Protein AF-A0A7Y6XPJ6-F1 (afdb_monomer_lite)

Foldseek 3Di:
DQQVLLVVLLVQCPVPDPDDDPVVSVVLSVVLSLQVVLLLVLQWDFPFQQALQTWIGRHPDTDDDDDSSSVLSSLVSLLVLLPPPCNLVPGDPRPDPVSVVSSVVSNVSSVSNNVNVVVLVPDDPVVNVVLVCVVVVLVQCLDPVNLVVCCVVPNPDLVSSLVVLVVNLVCLVPPPSNCSHQPCVSVVSNVSSVVVNVVSVVVVVVVVVVVVVVVVVCVLCQALACVGDNVVVLLVLCVVPPQDDDPCNLLLNLQSNCVRVVDDQCCPVVVVVVQVVCCVPPVVDDRRDDRDGCVVNDDPVSVVSSVVSCVVVPHD

Structure (mmCIF, N/CA/C/O backbone):
data_AF-A0A7Y6XPJ6-F1
#
_entry.id   AF-A0A7Y6XPJ6-F1
#
loop_
_atom_site.group_PDB
_atom_site.id
_atom_site.type_symbol
_atom_site.label_atom_id
_atom_site.label_alt_id
_atom_site.label_comp_id
_atom_site.label_asym_id
_atom_site.label_entity_id
_atom_site.label_seq_id
_atom_site.pdbx_PDB_ins_code
_atom_site.Cartn_x
_atom_site.Cartn_y
_atom_site.Cartn_z
_atom_site.occupancy
_atom_site.B_iso_or_equiv
_atom_site.auth_seq_id
_atom_site.auth_comp_id
_atom_site.auth_asym_id
_atom_site.auth_atom_id
_atom_site.pdbx_PDB_model_num
ATOM 1 N N . MET A 1 1 ? -29.639 4.842 30.546 1.00 74.62 1 MET A N 1
ATOM 2 C CA . MET A 1 1 ? -28.869 3.577 30.417 1.00 74.62 1 MET A CA 1
ATOM 3 C C . MET A 1 1 ? -27.630 3.746 29.545 1.00 74.62 1 MET A C 1
ATOM 5 O O . MET A 1 1 ? -26.545 3.440 30.022 1.00 74.62 1 MET A O 1
ATOM 9 N N . LYS A 1 2 ? -27.777 4.264 28.318 1.00 81.00 2 LYS A N 1
ATOM 10 C CA . LYS A 1 2 ? -26.666 4.597 27.413 1.00 81.00 2 LYS A CA 1
ATOM 11 C C . LYS A 1 2 ? -25.570 5.436 28.084 1.00 81.00 2 LYS A C 1
ATOM 13 O O . LYS A 1 2 ? -24.417 5.023 28.087 1.00 81.00 2 LYS A O 1
ATOM 18 N N . ASP A 1 3 ? -25.941 6.537 28.737 1.00 86.06 3 ASP A N 1
ATOM 19 C CA . ASP A 1 3 ? -24.964 7.441 29.364 1.00 86.06 3 ASP A CA 1
ATOM 20 C C . ASP A 1 3 ? -24.139 6.768 30.468 1.00 86.06 3 ASP A C 1
ATOM 22 O O . ASP A 1 3 ? -22.931 6.950 30.523 1.00 86.06 3 ASP A O 1
ATOM 26 N N . PHE A 1 4 ? -24.757 5.900 31.275 1.00 89.25 4 PHE A N 1
ATOM 27 C CA . PHE A 1 4 ? -24.056 5.157 32.325 1.00 89.25 4 PHE A CA 1
ATOM 28 C C . PHE A 1 4 ? -22.942 4.259 31.766 1.00 89.25 4 PHE A C 1
ATOM 30 O O . PHE A 1 4 ? -21.843 4.218 32.311 1.00 89.25 4 PHE A O 1
ATOM 37 N N . LEU A 1 5 ? -23.217 3.535 30.678 1.00 89.19 5 LEU A N 1
ATOM 38 C CA . LEU A 1 5 ? -22.229 2.657 30.051 1.00 89.19 5 LEU A CA 1
ATOM 39 C C . LEU A 1 5 ? -21.123 3.461 29.354 1.00 89.19 5 LEU A C 1
ATOM 41 O O . LEU A 1 5 ? -19.950 3.105 29.452 1.00 89.19 5 LEU A O 1
ATOM 45 N N . VAL A 1 6 ? -21.482 4.575 28.713 1.00 92.62 6 VAL A N 1
ATOM 46 C CA . VAL A 1 6 ? -20.515 5.514 28.129 1.00 92.62 6 VAL A CA 1
ATOM 47 C C . VAL A 1 6 ? -19.590 6.088 29.206 1.00 92.62 6 VAL A C 1
ATOM 49 O O . VAL A 1 6 ? -18.376 6.127 29.012 1.00 92.62 6 VAL A O 1
ATOM 52 N N . ASP A 1 7 ? -20.124 6.474 30.364 1.00 92.56 7 ASP A N 1
ATOM 53 C CA . ASP A 1 7 ? -19.312 6.985 31.468 1.00 92.56 7 ASP A CA 1
ATOM 54 C C . ASP A 1 7 ? -18.390 5.888 32.043 1.00 92.56 7 ASP A C 1
ATOM 56 O O . ASP A 1 7 ? -17.218 6.154 32.304 1.00 92.56 7 ASP A O 1
ATOM 60 N N . GLN A 1 8 ? -18.848 4.631 32.148 1.00 92.44 8 GLN A N 1
ATOM 61 C CA . GLN A 1 8 ? -17.981 3.500 32.526 1.00 92.44 8 GLN A CA 1
ATOM 62 C C . GLN A 1 8 ? -16.830 3.272 31.536 1.00 92.44 8 GLN A C 1
ATOM 64 O O . GLN A 1 8 ? -15.700 3.008 31.955 1.00 92.44 8 GLN A O 1
ATOM 69 N N . PHE A 1 9 ? -17.105 3.378 30.235 1.00 93.81 9 PHE A N 1
ATOM 70 C CA . PHE A 1 9 ? -16.092 3.304 29.183 1.00 93.81 9 PHE A CA 1
ATOM 71 C C . PHE A 1 9 ? -15.027 4.401 29.351 1.00 93.81 9 PHE A C 1
ATOM 73 O O . PHE A 1 9 ? -13.830 4.102 29.353 1.00 93.81 9 PHE A O 1
ATOM 80 N N . LEU A 1 10 ? -15.446 5.650 29.577 1.00 93.56 10 LEU A N 1
ATOM 81 C CA . LEU A 1 10 ? -14.525 6.772 29.783 1.00 93.56 10 LEU A CA 1
ATOM 82 C C . LEU A 1 10 ? -13.678 6.602 31.044 1.00 93.56 10 LEU A C 1
ATOM 84 O O . LEU A 1 10 ? -12.470 6.825 31.006 1.00 93.56 10 LEU A O 1
ATOM 88 N N . GLU A 1 11 ? -14.282 6.181 32.155 1.00 91.75 11 GLU A N 1
ATOM 89 C CA . GLU A 1 11 ? -13.554 5.938 33.404 1.00 91.75 11 GLU A CA 1
ATOM 90 C C . GLU A 1 11 ? -12.516 4.822 33.262 1.00 91.75 11 GLU A C 1
ATOM 92 O O . GLU A 1 11 ? -11.431 4.897 33.843 1.00 91.75 11 GLU A O 1
ATOM 97 N N . LYS A 1 12 ? -12.808 3.795 32.458 1.00 91.19 12 LYS A N 1
ATOM 98 C CA . LYS A 1 12 ? -11.853 2.721 32.179 1.00 91.19 12 LYS A CA 1
ATOM 99 C C . LYS A 1 12 ? -10.643 3.222 31.391 1.00 91.19 12 LYS A C 1
ATOM 101 O O . LYS A 1 12 ? -9.519 2.876 31.748 1.00 91.19 12 LYS A O 1
ATOM 106 N N . ILE A 1 13 ? -10.869 4.052 30.373 1.00 90.81 13 ILE A N 1
ATOM 107 C CA . ILE A 1 13 ? -9.805 4.674 29.571 1.00 90.81 13 ILE A CA 1
ATOM 108 C C . ILE A 1 13 ? -8.943 5.602 30.433 1.00 90.81 13 ILE A C 1
ATOM 110 O O . ILE A 1 13 ? -7.732 5.404 30.499 1.00 90.81 13 ILE A O 1
ATOM 114 N N . LYS A 1 14 ? -9.560 6.512 31.198 1.00 89.44 14 LYS A N 1
ATOM 115 C CA . LYS A 1 14 ? -8.846 7.439 32.098 1.00 89.44 14 LYS A CA 1
ATOM 116 C C . LYS A 1 14 ? -7.934 6.738 33.105 1.00 89.44 14 LYS A C 1
ATOM 118 O O . LYS A 1 14 ? -6.899 7.277 33.475 1.00 89.44 14 LYS A O 1
ATOM 123 N N . LYS A 1 15 ? -8.334 5.563 33.602 1.00 87.69 15 LYS A N 1
ATOM 124 C CA . LYS A 1 15 ? -7.528 4.792 34.562 1.00 87.69 15 LYS A CA 1
ATOM 125 C C . LYS A 1 15 ? -6.306 4.135 33.928 1.00 87.69 15 LYS A C 1
ATOM 127 O O . LYS A 1 15 ? -5.359 3.834 34.650 1.00 87.69 15 LYS A O 1
ATOM 132 N N . ASN A 1 16 ? -6.349 3.851 32.628 1.00 83.62 16 ASN A N 1
ATOM 133 C CA . ASN A 1 16 ? -5.301 3.108 31.936 1.00 83.62 16 ASN A CA 1
ATOM 134 C C . ASN A 1 16 ? -4.309 4.035 31.219 1.00 83.62 16 ASN A C 1
ATOM 136 O O . ASN A 1 16 ? -3.104 3.801 31.256 1.00 83.62 16 ASN A O 1
ATOM 140 N N . GLU A 1 17 ? -4.799 5.122 30.631 1.00 80.31 17 GLU A N 1
ATOM 141 C CA . GLU A 1 17 ? -4.000 6.054 29.839 1.00 80.31 17 GLU A CA 1
ATOM 142 C C . GLU A 1 17 ? -3.662 7.304 30.675 1.00 80.31 17 GLU A C 1
ATOM 144 O O . GLU A 1 17 ? -4.534 7.977 31.223 1.00 80.31 17 GLU A O 1
ATOM 149 N N . LYS A 1 18 ? -2.362 7.599 30.837 1.00 63.88 18 LYS A N 1
ATOM 150 C CA . LYS A 1 18 ? -1.870 8.527 31.877 1.00 63.88 18 LYS A CA 1
ATOM 151 C C . LYS A 1 18 ? -2.147 10.014 31.624 1.00 63.88 18 LYS A C 1
ATOM 153 O O . LYS A 1 18 ? -1.950 10.794 32.550 1.00 63.88 18 LYS A O 1
ATOM 158 N N . GLN A 1 19 ? -2.621 10.421 30.445 1.00 70.94 19 GLN A N 1
ATOM 159 C CA . GLN A 1 19 ? -2.989 11.808 30.129 1.00 70.94 19 GLN A CA 1
ATOM 160 C C . GLN A 1 19 ? -4.018 11.851 28.992 1.00 70.94 19 GLN A C 1
ATOM 162 O O . GLN A 1 19 ? -3.791 11.275 27.933 1.00 70.94 19 GLN A O 1
ATOM 167 N N . HIS A 1 20 ? -5.102 12.603 29.184 1.00 75.06 20 HIS A N 1
ATOM 168 C CA . HIS A 1 20 ? -6.042 12.958 28.122 1.00 75.06 20 HIS A CA 1
ATOM 169 C C . HIS A 1 20 ? -6.335 14.446 28.158 1.00 75.06 20 HIS A C 1
ATOM 171 O O . HIS A 1 20 ? -6.543 15.009 29.236 1.00 75.06 20 HIS A O 1
ATOM 177 N N . SER A 1 21 ? -6.423 15.073 26.986 1.00 82.88 21 SER A N 1
ATOM 178 C CA . SER A 1 21 ? -7.046 16.387 26.912 1.00 82.88 21 SER A CA 1
ATOM 179 C C . SER A 1 21 ? -8.560 16.255 27.104 1.00 82.88 21 SER A C 1
ATOM 181 O O . SER A 1 21 ? -9.170 15.234 26.774 1.00 82.88 21 SER A O 1
ATOM 183 N N . GLU A 1 22 ? -9.198 17.307 27.611 1.00 84.56 22 GLU A N 1
ATOM 184 C CA . GLU A 1 22 ? -10.659 17.356 27.742 1.00 84.56 22 GLU A CA 1
ATOM 185 C C . GLU A 1 22 ? -11.357 17.162 26.384 1.00 84.56 22 GLU A C 1
ATOM 187 O O . GLU A 1 22 ? -12.381 16.485 26.284 1.00 84.56 22 GLU A O 1
ATOM 192 N N . LYS A 1 23 ? -10.737 17.667 25.310 1.00 88.12 23 LYS A N 1
ATOM 193 C CA . LYS A 1 23 ? -11.190 17.488 23.928 1.00 88.12 23 LYS A CA 1
ATOM 194 C C . LYS A 1 23 ? -11.170 16.018 23.494 1.00 88.12 23 LYS A C 1
ATOM 196 O O . LYS A 1 23 ? -12.111 15.573 22.837 1.00 88.12 23 LYS A O 1
ATOM 201 N N . ASP A 1 24 ? -10.140 15.262 23.871 1.00 88.12 24 ASP A N 1
ATOM 202 C CA . ASP A 1 24 ? -10.041 13.836 23.530 1.00 88.12 24 ASP A CA 1
ATOM 203 C C . ASP A 1 24 ? -11.102 13.019 24.265 1.00 88.12 24 ASP A C 1
ATOM 205 O O . ASP A 1 24 ? -11.744 12.157 23.667 1.00 88.12 24 ASP A O 1
ATOM 209 N N . LEU A 1 25 ? -11.345 13.327 25.541 1.00 89.56 25 LEU A N 1
ATOM 210 C CA . LEU A 1 25 ? -12.393 12.671 26.325 1.00 89.56 25 LEU A CA 1
ATOM 211 C C . LEU A 1 25 ? -13.790 12.957 25.767 1.00 89.56 25 LEU A C 1
ATOM 213 O O . LEU A 1 25 ? -14.609 12.042 25.688 1.00 89.56 25 LEU A O 1
ATOM 217 N N . LEU A 1 26 ? -14.057 14.195 25.343 1.00 91.50 26 LEU A N 1
ATOM 218 C CA . LEU A 1 26 ? -15.305 14.554 24.664 1.00 91.50 26 LEU A CA 1
ATOM 219 C C . LEU A 1 26 ? -15.460 13.794 23.340 1.00 91.50 26 LEU A C 1
ATOM 221 O O . LEU A 1 26 ? -16.517 13.225 23.083 1.00 91.50 26 LEU A O 1
ATOM 225 N N . SER A 1 27 ? -14.397 13.710 22.538 1.00 93.31 27 SER A N 1
ATOM 226 C CA . SER A 1 27 ? -14.385 12.935 21.290 1.00 93.31 27 SER A CA 1
ATOM 227 C C . SER A 1 27 ? -14.672 11.448 21.531 1.00 93.31 27 SER A C 1
ATOM 229 O O . SER A 1 27 ? -15.529 10.860 20.872 1.00 93.31 27 SER A O 1
ATOM 231 N N . LEU A 1 28 ? -14.018 10.837 22.524 1.00 93.50 28 LEU A N 1
ATOM 232 C CA . LEU A 1 28 ? -14.256 9.444 22.915 1.00 93.50 28 LEU A CA 1
ATOM 233 C C . LEU A 1 28 ? -15.687 9.223 23.421 1.00 93.50 28 LEU A C 1
ATOM 235 O O . LEU A 1 28 ? -16.291 8.196 23.109 1.00 93.50 28 LEU A O 1
ATOM 239 N N . LYS A 1 29 ? -16.245 10.187 24.164 1.00 94.44 29 LYS A N 1
ATOM 240 C CA . LYS A 1 29 ? -17.630 10.143 24.648 1.00 94.44 29 LYS A CA 1
ATOM 241 C C . LYS A 1 29 ? -18.622 10.095 23.490 1.00 94.44 29 LYS A C 1
ATOM 243 O O . LYS A 1 29 ? -19.539 9.275 23.509 1.00 94.44 29 LYS A O 1
ATOM 248 N N . GLU A 1 30 ? -18.434 10.953 22.492 1.00 93.44 30 GLU A N 1
ATOM 249 C CA . GLU A 1 30 ? -19.309 11.007 21.320 1.00 93.44 30 GLU A CA 1
ATOM 250 C C . GLU A 1 30 ? -19.179 9.744 20.460 1.00 93.44 30 GLU A C 1
ATOM 252 O O . GLU A 1 30 ? -20.201 9.142 20.135 1.00 93.44 30 GLU A O 1
ATOM 257 N N . LYS A 1 31 ? -17.958 9.237 20.228 1.00 94.75 31 LYS A N 1
ATOM 258 C CA . LYS A 1 31 ? -17.748 7.942 19.549 1.00 94.75 31 LYS A CA 1
ATOM 259 C C . LYS A 1 31 ? -18.476 6.795 20.257 1.00 94.75 31 LYS A C 1
ATOM 261 O O . LYS A 1 31 ? -19.137 5.987 19.615 1.00 94.75 31 LYS A O 1
ATOM 266 N N . ALA A 1 32 ? -18.391 6.719 21.585 1.00 93.88 32 ALA A N 1
ATOM 267 C CA . ALA A 1 32 ? -19.060 5.672 22.358 1.00 93.88 32 ALA A CA 1
ATOM 268 C C . ALA A 1 32 ? -20.594 5.738 22.239 1.00 93.88 32 ALA A C 1
ATOM 270 O O . ALA A 1 32 ? -21.255 4.705 22.112 1.00 93.88 32 ALA A O 1
ATOM 271 N N . LYS A 1 33 ? -21.168 6.948 22.251 1.00 92.62 33 LYS A N 1
ATOM 272 C CA . LYS A 1 33 ? -22.605 7.148 22.022 1.00 92.62 33 LYS A CA 1
ATOM 273 C C . LYS A 1 33 ? -23.015 6.747 20.606 1.00 92.62 33 LYS A C 1
ATOM 275 O O . LYS A 1 33 ? -24.039 6.084 20.455 1.00 92.62 33 LYS A O 1
ATOM 280 N N . GLU A 1 34 ? -22.225 7.140 19.612 1.00 92.88 34 GLU A N 1
ATOM 281 C CA . GLU A 1 34 ? -22.459 6.853 18.198 1.00 92.88 34 GLU A CA 1
ATOM 282 C C . GLU A 1 34 ? -22.450 5.345 17.921 1.00 92.88 34 GLU A C 1
ATOM 284 O O . GLU A 1 34 ? -23.363 4.843 17.270 1.00 92.88 34 GLU A O 1
ATOM 289 N N . LEU A 1 35 ? -21.495 4.600 18.489 1.00 93.25 35 LEU A N 1
ATOM 290 C CA . LEU A 1 35 ? -21.444 3.137 18.377 1.00 93.25 35 LEU A CA 1
ATOM 291 C C . LEU A 1 35 ? -22.709 2.464 18.923 1.00 93.25 35 LEU A C 1
ATOM 293 O O . LEU A 1 35 ? -23.250 1.552 18.297 1.00 93.25 35 LEU A O 1
ATOM 297 N N . ILE A 1 36 ? -23.191 2.921 20.081 1.00 90.88 36 ILE A N 1
ATOM 298 C CA . ILE A 1 36 ? -24.427 2.409 20.676 1.00 90.88 36 ILE A CA 1
ATOM 299 C C . ILE A 1 36 ? -25.625 2.703 19.763 1.00 90.88 36 ILE A C 1
ATOM 301 O O . ILE A 1 36 ? -26.398 1.794 19.468 1.00 90.88 36 ILE A O 1
ATOM 305 N N . ASP A 1 37 ? -25.767 3.934 19.269 1.00 89.12 37 ASP A N 1
ATOM 306 C CA . ASP A 1 37 ? -26.881 4.300 18.380 1.00 89.12 37 ASP A CA 1
ATOM 307 C C . ASP A 1 37 ? -26.842 3.544 17.048 1.00 89.12 37 ASP A C 1
ATOM 309 O O . ASP A 1 37 ? -27.884 3.171 16.499 1.00 89.12 37 ASP A O 1
ATOM 313 N N . ALA A 1 38 ? -25.641 3.304 16.526 1.00 89.88 38 ALA A N 1
ATOM 314 C CA . ALA A 1 38 ? -25.415 2.528 15.318 1.00 89.88 38 ALA A CA 1
ATOM 315 C C . ALA A 1 38 ? -25.890 1.087 15.483 1.00 89.88 38 ALA A C 1
ATOM 317 O O . ALA A 1 38 ? -26.605 0.583 14.616 1.00 89.88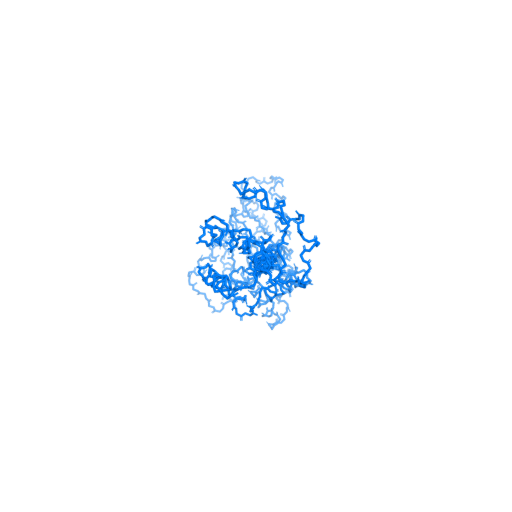 38 ALA A O 1
ATOM 318 N N . LEU A 1 39 ? -25.547 0.460 16.612 1.00 89.06 39 LEU A N 1
ATOM 319 C CA . LEU A 1 39 ? -26.018 -0.876 16.961 1.00 89.06 39 LEU A CA 1
ATOM 320 C C . LEU A 1 39 ? -27.549 -0.903 17.045 1.00 89.06 39 LEU A C 1
ATOM 322 O O . LEU A 1 39 ? -28.181 -1.758 16.430 1.00 89.06 39 LEU A O 1
ATOM 326 N N . CYS A 1 40 ? -28.155 0.067 17.739 1.00 85.62 40 CYS A N 1
ATOM 327 C CA . CYS A 1 40 ? -29.613 0.194 17.828 1.00 85.62 40 CYS A CA 1
ATOM 328 C C . CYS A 1 40 ? -30.284 0.300 16.450 1.00 85.62 40 CYS A C 1
ATOM 330 O O . CYS A 1 40 ? -31.403 -0.166 16.263 1.00 85.62 40 CYS A O 1
ATOM 332 N N . SER A 1 41 ? -29.601 0.920 15.487 1.00 86.19 41 SER A N 1
ATOM 333 C CA . SER A 1 41 ? -30.132 1.200 14.151 1.00 86.19 41 SER A CA 1
ATOM 334 C C . SER A 1 41 ? -29.774 0.141 13.099 1.00 86.19 41 SER A C 1
ATOM 336 O O . SER A 1 41 ? -29.995 0.402 11.919 1.00 86.19 41 SER A O 1
ATOM 338 N N . LYS A 1 42 ? -29.161 -0.997 13.468 1.00 85.81 42 LYS A N 1
ATOM 339 C CA . LYS A 1 42 ? -28.594 -1.990 12.523 1.00 85.81 42 LYS A CA 1
ATOM 340 C C . LYS A 1 42 ? -27.556 -1.405 11.545 1.00 85.81 42 LYS A C 1
ATOM 342 O O . LYS A 1 42 ? -27.402 -1.881 10.425 1.00 85.81 42 LYS A O 1
ATOM 347 N N . ARG A 1 43 ? -26.860 -0.333 11.939 1.00 88.69 43 ARG A N 1
ATOM 348 C CA . ARG A 1 43 ? -25.873 0.381 11.104 1.00 88.69 43 ARG A CA 1
ATOM 349 C C . ARG A 1 43 ? -24.428 0.144 11.524 1.00 88.69 43 ARG A C 1
ATOM 351 O O . ARG A 1 43 ? -23.542 0.684 10.870 1.00 88.69 43 ARG A O 1
ATOM 358 N N . LEU A 1 44 ? -24.202 -0.598 12.610 1.00 91.69 44 LEU A N 1
ATOM 359 C CA . LEU A 1 44 ? -22.865 -0.943 13.081 1.00 91.69 44 LEU A CA 1
ATOM 360 C C . LEU A 1 44 ? -22.371 -2.219 12.393 1.00 91.69 44 LEU A C 1
ATOM 362 O O . LEU A 1 44 ? -23.066 -3.232 12.431 1.00 91.69 44 LEU A O 1
ATOM 366 N N . ILE A 1 45 ? -21.167 -2.177 11.827 1.00 90.50 45 ILE A N 1
ATOM 367 C CA . ILE A 1 45 ? -20.465 -3.344 11.270 1.00 90.50 45 ILE A CA 1
ATOM 368 C C . ILE A 1 45 ? -19.043 -3.367 11.839 1.00 90.50 45 ILE A C 1
ATOM 370 O O . ILE A 1 45 ? -18.401 -2.315 11.922 1.00 90.50 45 ILE A O 1
ATOM 374 N N . LEU A 1 46 ? -18.544 -4.544 12.231 1.00 89.81 46 LEU A N 1
ATOM 375 C CA . LEU A 1 46 ? -17.143 -4.738 12.606 1.00 89.81 46 LEU A CA 1
ATOM 376 C C . LEU A 1 46 ? -16.395 -5.292 11.391 1.00 89.81 46 LEU A C 1
ATOM 378 O O . LEU A 1 46 ? -16.460 -6.480 11.101 1.00 89.81 46 LEU A O 1
ATOM 382 N N . HIS A 1 47 ? -15.680 -4.425 10.680 1.00 83.25 47 HIS A N 1
ATOM 383 C CA . HIS A 1 47 ? -15.072 -4.778 9.393 1.00 83.25 47 HIS A CA 1
ATOM 384 C C . HIS A 1 47 ? -14.018 -5.899 9.494 1.00 83.25 47 HIS A C 1
ATOM 386 O O . HIS A 1 47 ? -13.971 -6.782 8.648 1.00 83.25 47 HIS A O 1
ATOM 392 N N . ASP A 1 48 ? -13.212 -5.902 10.561 1.00 83.00 48 ASP A N 1
ATOM 393 C CA . ASP A 1 48 ? -12.094 -6.841 10.747 1.00 83.00 48 ASP A CA 1
ATOM 394 C C . ASP A 1 48 ? -12.206 -7.601 12.072 1.00 83.00 48 ASP A C 1
ATOM 396 O O . ASP A 1 48 ? -11.295 -7.574 12.910 1.00 83.00 48 ASP A O 1
ATOM 400 N N . SER A 1 49 ? -13.359 -8.240 12.293 1.00 81.12 49 SER A N 1
ATOM 401 C CA . SER A 1 49 ? -13.604 -9.007 13.517 1.00 81.12 49 SER A CA 1
ATOM 402 C C . SER A 1 49 ? -12.521 -10.076 13.740 1.00 81.12 49 SER A C 1
ATOM 404 O O . SER A 1 49 ? -12.071 -10.747 12.813 1.00 81.12 49 SER A O 1
ATOM 406 N N . GLY A 1 50 ? -12.053 -10.213 14.984 1.00 80.81 50 GLY A N 1
ATOM 407 C CA . GLY A 1 50 ? -10.991 -11.172 15.310 1.00 80.81 50 GLY A CA 1
ATOM 408 C C . GLY A 1 50 ? -9.575 -10.730 14.927 1.00 80.81 50 GLY A C 1
ATOM 409 O O . GLY A 1 50 ? -8.686 -11.576 14.880 1.00 80.81 50 GLY A O 1
ATOM 410 N N . THR A 1 51 ? -9.351 -9.429 14.706 1.00 83.12 51 THR A N 1
ATOM 411 C CA . THR A 1 51 ? -8.014 -8.831 14.511 1.00 83.12 51 THR A CA 1
ATOM 412 C C . THR A 1 51 ? -7.771 -7.670 15.485 1.00 83.12 51 THR A C 1
ATOM 414 O O . THR A 1 51 ? -8.648 -7.309 16.269 1.00 83.12 51 THR A O 1
ATOM 417 N N . TYR A 1 52 ? -6.586 -7.054 15.456 1.00 78.69 52 TYR A N 1
ATOM 418 C CA . TYR A 1 52 ? -6.319 -5.811 16.200 1.00 78.69 52 TYR A CA 1
ATOM 419 C C . TYR A 1 52 ? -6.652 -4.560 15.378 1.00 78.69 52 TYR A C 1
ATOM 421 O O . TYR A 1 52 ? -6.715 -3.458 15.920 1.00 78.69 52 TYR A O 1
ATOM 429 N N . ALA A 1 53 ? -6.912 -4.731 14.080 1.00 75.88 53 ALA A N 1
ATOM 430 C CA . ALA A 1 53 ? -7.246 -3.682 13.125 1.00 75.88 53 ALA A CA 1
ATOM 431 C C . ALA A 1 53 ? -8.739 -3.309 13.101 1.00 75.88 53 ALA A C 1
ATOM 433 O O . ALA A 1 53 ? -9.168 -2.589 12.202 1.00 75.88 53 ALA A O 1
ATOM 434 N N . ILE A 1 54 ? -9.526 -3.764 14.082 1.00 83.75 54 ILE A N 1
ATOM 435 C CA . ILE A 1 54 ? -10.986 -3.613 14.094 1.00 83.75 54 ILE A CA 1
ATOM 436 C C . ILE A 1 54 ? -11.402 -2.173 13.830 1.00 83.75 54 ILE A C 1
ATOM 438 O O . ILE A 1 54 ? -11.138 -1.260 14.616 1.00 83.75 54 ILE A O 1
ATOM 442 N N . THR A 1 55 ? -12.127 -2.022 12.729 1.00 85.19 55 THR A N 1
ATOM 443 C CA . THR A 1 55 ? -12.761 -0.777 12.325 1.00 85.19 55 THR A CA 1
ATOM 444 C C . THR A 1 55 ? -14.266 -0.911 12.505 1.00 85.19 55 THR A C 1
ATOM 446 O O . THR A 1 55 ? -14.881 -1.858 12.011 1.00 85.19 55 THR A O 1
ATOM 449 N N . PHE A 1 56 ? -14.861 0.041 13.223 1.00 88.88 56 PHE A N 1
ATOM 450 C CA . PHE A 1 56 ? -16.309 0.125 13.383 1.00 88.88 56 PHE A CA 1
ATOM 451 C C . PHE A 1 56 ? -16.879 0.982 12.262 1.00 88.88 56 PHE A C 1
ATOM 453 O O . PHE A 1 56 ? -16.469 2.127 12.115 1.00 88.88 56 PHE A O 1
ATOM 460 N N . ILE A 1 57 ? -17.828 0.472 11.492 1.00 87.75 57 ILE A N 1
ATOM 461 C CA . ILE A 1 57 ? -18.499 1.242 10.441 1.00 87.75 57 ILE A CA 1
ATOM 462 C C . ILE A 1 57 ? -19.884 1.621 10.955 1.00 87.75 57 ILE A C 1
ATOM 464 O O . ILE A 1 57 ? -20.660 0.735 11.303 1.00 87.75 57 ILE A O 1
ATOM 468 N N . VAL A 1 58 ? -20.174 2.923 11.029 1.00 83.12 58 VAL A N 1
ATOM 469 C CA . VAL A 1 58 ? -21.458 3.487 11.478 1.00 83.12 58 VAL A CA 1
ATOM 470 C C . VAL A 1 58 ? -22.085 4.226 10.291 1.00 83.12 58 VAL A C 1
ATOM 472 O O . VAL A 1 58 ? -21.966 5.438 10.139 1.00 83.12 58 VAL A O 1
ATOM 475 N N . GLY A 1 59 ? -22.709 3.493 9.366 1.00 79.81 59 GLY A N 1
ATOM 476 C CA . GLY A 1 59 ? -23.187 4.057 8.091 1.00 79.81 59 GLY A CA 1
ATOM 477 C C . GLY A 1 59 ? -22.122 4.028 6.979 1.00 79.81 59 GLY A C 1
ATOM 478 O O . GLY A 1 59 ? -21.525 2.977 6.782 1.00 79.81 59 GLY A O 1
ATOM 479 N N . PRO A 1 60 ? -21.881 5.111 6.205 1.00 72.56 60 PRO A N 1
ATOM 480 C CA . PRO A 1 60 ? -20.896 5.083 5.115 1.00 72.56 60 PRO A CA 1
ATOM 481 C C . PRO A 1 60 ? -19.445 5.236 5.600 1.00 72.56 60 PRO A C 1
ATOM 483 O O . PRO A 1 60 ? -18.522 5.117 4.798 1.00 72.56 60 PRO A O 1
ATOM 486 N N . GLY A 1 61 ? -19.243 5.574 6.878 1.00 80.94 61 GLY A N 1
ATOM 487 C CA . GLY A 1 61 ? -17.957 5.999 7.418 1.00 80.94 61 GLY A CA 1
ATOM 488 C C . GLY A 1 61 ? -17.439 5.103 8.549 1.00 80.94 61 GLY A C 1
ATOM 489 O O . GLY A 1 61 ? -18.231 4.633 9.372 1.00 80.94 61 GLY A O 1
ATOM 490 N N . PRO A 1 62 ? -16.115 4.891 8.624 1.00 86.94 62 PRO A N 1
ATOM 491 C CA . PRO A 1 62 ? -15.465 4.216 9.739 1.00 86.94 62 PRO A CA 1
ATOM 492 C C . PRO A 1 62 ? -15.221 5.141 10.945 1.00 86.94 62 PRO A C 1
ATOM 494 O O . PRO A 1 62 ? -14.939 6.331 10.803 1.00 86.94 62 PRO A O 1
ATOM 497 N N . VAL A 1 63 ? -15.241 4.559 12.143 1.00 87.88 63 VAL A N 1
ATOM 498 C CA . VAL A 1 63 ? -14.851 5.165 13.419 1.00 87.88 63 VAL A CA 1
ATOM 499 C C . VAL A 1 63 ? -13.521 4.561 13.862 1.00 87.88 63 VAL A C 1
ATOM 501 O O . VAL A 1 63 ? -13.412 3.356 14.096 1.00 87.88 63 VAL A O 1
ATOM 504 N N . TYR A 1 64 ? -12.513 5.421 14.024 1.00 84.25 64 TYR A N 1
ATOM 505 C CA . TYR A 1 64 ? -11.163 5.028 14.430 1.00 84.25 64 TYR A CA 1
ATOM 506 C C . TYR A 1 64 ? -10.873 5.375 15.892 1.00 84.25 64 TYR A C 1
ATOM 508 O O . TYR A 1 64 ? -11.156 6.488 16.350 1.00 84.25 64 TYR A O 1
ATOM 516 N N . PHE A 1 65 ? -10.240 4.447 16.605 1.00 87.38 65 PHE A N 1
ATOM 517 C CA . PHE A 1 65 ? -9.663 4.666 17.933 1.00 87.38 65 PHE A CA 1
ATOM 518 C C . PHE A 1 65 ? -8.142 4.791 17.853 1.00 87.38 65 PHE A C 1
ATOM 520 O O . PHE A 1 65 ? -7.524 4.355 16.882 1.00 87.38 65 PHE A O 1
ATOM 527 N N . HIS A 1 66 ? -7.540 5.413 18.866 1.00 82.56 66 HIS A N 1
ATOM 528 C CA . HIS A 1 66 ? -6.110 5.721 18.860 1.00 82.56 66 HIS A CA 1
ATOM 529 C C . HIS A 1 66 ? -5.252 4.611 19.470 1.00 82.56 66 HIS A C 1
ATOM 531 O O . HIS A 1 66 ? -4.078 4.507 19.125 1.00 82.56 66 HIS A O 1
ATOM 537 N N . THR A 1 67 ? -5.824 3.787 20.353 1.00 84.00 67 THR A N 1
ATOM 538 C CA . THR A 1 67 ? -5.106 2.716 21.057 1.00 84.00 67 THR A CA 1
ATOM 539 C C . THR A 1 67 ? -5.887 1.404 21.018 1.00 84.00 67 THR A C 1
ATOM 541 O O . THR A 1 67 ? -7.120 1.389 20.935 1.00 84.00 67 THR A O 1
ATOM 544 N N . PHE A 1 68 ? -5.179 0.278 21.145 1.00 85.88 68 PHE A N 1
ATOM 545 C CA . PHE A 1 68 ? -5.805 -1.038 21.303 1.00 85.88 68 PHE A CA 1
ATOM 546 C C . PHE A 1 68 ? -6.649 -1.137 22.567 1.00 85.88 68 PHE A C 1
ATOM 548 O O . PHE A 1 68 ? -7.690 -1.797 22.573 1.00 85.88 68 PHE A O 1
ATOM 555 N N . PHE A 1 69 ? -6.246 -0.436 23.626 1.00 88.81 69 PHE A N 1
ATOM 556 C CA . PHE A 1 69 ? -7.025 -0.375 24.851 1.00 88.81 69 PHE A CA 1
ATOM 557 C C . PHE A 1 69 ? -8.381 0.312 24.641 1.00 88.81 69 PHE A C 1
ATOM 559 O O . PHE A 1 69 ? -9.399 -0.176 25.144 1.00 88.81 69 PHE A O 1
ATOM 566 N N . GLN A 1 70 ? -8.426 1.393 23.857 1.00 91.06 70 GLN A N 1
ATOM 567 C CA . GLN A 1 70 ? -9.673 2.068 23.492 1.00 91.06 70 GLN A CA 1
ATOM 568 C C . GLN A 1 70 ? -10.587 1.162 22.653 1.00 91.06 70 GLN A C 1
ATOM 570 O O . GLN A 1 70 ? -11.771 1.052 22.972 1.00 91.06 70 GLN A O 1
ATOM 575 N N . VAL A 1 71 ? -10.048 0.458 21.647 1.00 91.44 71 VAL A N 1
ATOM 576 C CA . VAL A 1 71 ? -10.817 -0.509 20.832 1.00 91.44 71 VAL A CA 1
ATOM 577 C C . VAL A 1 71 ? -11.398 -1.618 21.710 1.00 91.44 71 VAL A C 1
ATOM 579 O O . VAL A 1 71 ? -12.603 -1.870 21.678 1.00 91.44 71 VAL A O 1
ATOM 582 N N . LYS A 1 72 ? -10.567 -2.242 22.555 1.00 92.62 72 LYS A N 1
ATOM 583 C CA . LYS A 1 72 ? -11.016 -3.272 23.499 1.00 92.62 72 LYS A CA 1
ATOM 584 C C . LYS A 1 72 ? -12.119 -2.747 24.421 1.00 92.62 72 LYS A C 1
ATOM 586 O O . LYS A 1 72 ? -13.124 -3.427 24.618 1.00 92.62 72 LYS A O 1
ATOM 591 N N . SER A 1 73 ? -11.949 -1.543 24.963 1.00 93.50 73 SER A N 1
ATOM 592 C CA . SER A 1 73 ? -12.936 -0.925 25.855 1.00 93.50 73 SER A CA 1
ATOM 593 C C . SER A 1 73 ? -14.261 -0.644 25.135 1.00 93.50 73 SER A C 1
ATOM 595 O O . SER A 1 73 ? -15.324 -0.813 25.731 1.00 93.50 73 SER A O 1
ATOM 597 N N . ALA A 1 74 ? -14.224 -0.275 23.851 1.00 94.62 74 ALA A N 1
ATOM 598 C CA . ALA A 1 74 ? -15.419 -0.089 23.026 1.00 94.62 74 ALA A CA 1
ATOM 599 C C . ALA A 1 74 ? -16.146 -1.418 22.737 1.00 94.62 74 ALA A C 1
ATOM 601 O O . ALA A 1 74 ? -17.374 -1.481 22.784 1.00 94.62 74 ALA A O 1
ATOM 602 N N . LEU A 1 75 ? -15.409 -2.508 22.510 1.00 95.31 75 LEU A N 1
ATOM 603 C CA . LEU A 1 75 ? -15.989 -3.850 22.370 1.00 95.31 75 LEU A CA 1
ATOM 604 C C . LEU A 1 75 ? -16.652 -4.328 23.668 1.00 95.31 75 LEU A C 1
ATOM 606 O O . LEU A 1 75 ? -17.755 -4.872 23.643 1.00 95.31 75 LEU A O 1
ATOM 610 N N . GLU A 1 76 ? -16.007 -4.109 24.816 1.00 94.62 76 GLU A N 1
ATOM 611 C CA . GLU A 1 76 ? -16.580 -4.439 26.126 1.00 94.62 76 GLU A CA 1
ATOM 612 C C . GLU A 1 76 ? -17.835 -3.608 26.423 1.00 94.62 76 GLU A C 1
ATOM 614 O O . GLU A 1 76 ? -18.801 -4.151 26.960 1.00 94.62 76 GLU A O 1
ATOM 619 N N . LEU A 1 77 ? -17.845 -2.326 26.035 1.00 94.44 77 LEU A N 1
ATOM 620 C CA . LEU A 1 77 ? -19.013 -1.447 26.105 1.00 94.44 77 LEU A CA 1
ATOM 621 C C . LEU A 1 77 ? -20.198 -2.035 25.324 1.00 94.44 77 LEU A C 1
ATOM 623 O O . LEU A 1 77 ? -21.280 -2.208 25.888 1.00 94.44 77 LEU A O 1
ATOM 627 N N . LEU A 1 78 ? -19.988 -2.372 24.049 1.00 93.69 78 LEU A N 1
ATOM 628 C CA . LEU A 1 78 ? -21.021 -2.948 23.185 1.00 93.69 78 LEU A CA 1
ATOM 629 C C . LEU A 1 78 ? -21.507 -4.302 23.712 1.00 93.69 78 LEU A C 1
ATOM 631 O O . LEU A 1 78 ? -22.709 -4.552 23.767 1.00 93.69 78 LEU A O 1
ATOM 635 N N . LEU A 1 79 ? -20.595 -5.161 24.173 1.00 93.06 79 LEU A N 1
ATOM 636 C CA . LEU A 1 79 ? -20.966 -6.454 24.744 1.00 93.06 79 LEU A CA 1
ATOM 637 C C . LEU A 1 79 ? -21.785 -6.301 26.029 1.00 93.06 79 LEU A C 1
ATOM 639 O O . LEU A 1 79 ? -22.745 -7.044 26.234 1.00 93.06 79 LEU A O 1
ATOM 643 N N . ALA A 1 80 ? -21.409 -5.365 26.903 1.00 91.06 80 ALA A N 1
ATOM 644 C CA . ALA A 1 80 ? -22.150 -5.068 28.126 1.00 91.06 80 ALA A CA 1
ATOM 645 C C . ALA A 1 80 ? -23.549 -4.529 27.812 1.00 91.06 80 ALA A C 1
ATOM 647 O O . ALA A 1 80 ? -24.512 -4.883 28.492 1.00 91.06 80 ALA A O 1
ATOM 648 N N . PHE A 1 81 ? -23.662 -3.720 26.761 1.00 89.00 81 PHE A N 1
ATOM 649 C CA . PHE A 1 81 ? -24.931 -3.199 26.280 1.00 89.00 81 PHE A CA 1
ATOM 650 C C . PHE A 1 81 ? -25.845 -4.307 25.732 1.00 89.00 81 PHE A C 1
ATOM 652 O O . PHE A 1 81 ? -26.992 -4.401 26.153 1.00 89.00 81 PHE A O 1
ATOM 659 N N . ILE A 1 82 ? -25.315 -5.214 24.902 1.00 88.38 82 ILE A N 1
ATOM 660 C CA . ILE A 1 82 ? -26.047 -6.373 24.352 1.00 88.38 82 ILE A CA 1
ATOM 661 C C . ILE A 1 82 ? -26.486 -7.363 25.444 1.00 88.38 82 ILE A C 1
ATOM 663 O O . ILE A 1 82 ? -27.524 -8.010 25.318 1.00 88.38 82 ILE A O 1
ATOM 667 N N . LYS A 1 83 ? -25.673 -7.541 26.493 1.00 84.75 83 LYS A N 1
ATOM 668 C CA . LYS A 1 83 ? -25.925 -8.512 27.573 1.00 84.75 83 LYS A CA 1
ATOM 669 C C . LYS A 1 83 ? -26.946 -8.050 28.609 1.00 84.75 83 LYS A C 1
ATOM 671 O O . LYS A 1 83 ? -27.341 -8.869 29.431 1.00 84.75 83 LYS A O 1
ATOM 676 N N . LYS A 1 84 ? -27.334 -6.773 28.634 1.00 79.75 84 LYS A N 1
ATOM 677 C CA . LYS A 1 84 ? -28.395 -6.331 29.540 1.00 79.75 84 LYS A CA 1
ATOM 678 C C . LYS A 1 84 ? -29.748 -6.732 28.963 1.00 79.75 84 LYS A C 1
ATOM 680 O O . LYS A 1 84 ? -30.127 -6.250 27.899 1.00 79.75 84 LYS A O 1
ATOM 685 N N . ASP A 1 85 ? -30.465 -7.569 29.709 1.00 55.62 85 ASP A N 1
ATOM 686 C CA . ASP A 1 85 ? -31.762 -8.150 29.332 1.00 55.62 85 ASP A CA 1
ATOM 687 C C . ASP A 1 85 ? -32.843 -7.098 28.994 1.00 55.62 85 ASP A C 1
ATOM 689 O O . ASP A 1 85 ? -33.797 -7.401 28.282 1.00 55.62 85 ASP A O 1
ATOM 693 N N . ASP A 1 86 ? -32.643 -5.836 29.393 1.00 57.56 86 ASP A N 1
ATOM 694 C CA . ASP A 1 86 ? -33.560 -4.725 29.119 1.00 57.56 86 ASP A CA 1
ATOM 695 C C . ASP A 1 86 ? -33.248 -3.929 27.836 1.00 57.56 86 ASP A C 1
ATOM 697 O O . ASP A 1 86 ? -34.049 -3.097 27.430 1.00 57.56 86 ASP A O 1
ATOM 701 N N . PHE A 1 87 ? -32.113 -4.123 27.153 1.00 60.03 87 PHE A N 1
ATOM 702 C CA . PHE A 1 87 ? -31.780 -3.274 25.993 1.00 60.03 87 PHE A CA 1
ATOM 703 C C . PHE A 1 87 ? -32.640 -3.582 24.755 1.00 60.03 87 PHE A C 1
ATOM 705 O O . PHE A 1 87 ? -33.118 -2.669 24.080 1.00 60.03 87 PHE A O 1
ATOM 712 N N . TYR A 1 88 ? -32.922 -4.863 24.500 1.00 55.47 88 TYR A N 1
ATOM 713 C CA . TYR A 1 88 ? -33.857 -5.273 23.445 1.00 55.47 88 TYR A CA 1
ATOM 714 C C . TYR A 1 88 ? -35.249 -4.682 23.649 1.00 55.47 88 TYR A C 1
ATOM 716 O O . TYR A 1 88 ? -36.046 -4.660 22.714 1.00 55.47 88 TYR A O 1
ATOM 724 N N . LEU A 1 89 ? -35.549 -4.217 24.867 1.00 52.03 89 LEU A N 1
ATOM 725 C CA . LEU A 1 89 ? -36.838 -3.667 25.205 1.00 52.03 89 LEU A CA 1
ATOM 726 C C . LEU A 1 89 ? -37.065 -2.263 24.589 1.00 52.03 89 LEU A C 1
ATOM 728 O O . LEU A 1 89 ? -38.199 -1.917 24.257 1.00 52.03 89 LEU A O 1
ATOM 732 N N . ASP A 1 90 ? -36.027 -1.483 24.318 1.00 54.72 90 ASP A N 1
ATOM 733 C CA . ASP A 1 90 ? -36.200 -0.078 23.907 1.00 54.72 90 ASP A CA 1
ATOM 734 C C . ASP A 1 90 ? -36.031 0.169 22.395 1.00 54.72 90 ASP A C 1
ATOM 736 O O . ASP A 1 90 ? -36.054 1.313 21.940 1.00 54.72 90 ASP A O 1
ATOM 740 N N . LEU A 1 91 ? -35.872 -0.889 21.594 1.00 61.31 91 LEU A N 1
ATOM 741 C CA . LEU A 1 91 ? -35.618 -0.773 20.157 1.00 61.31 91 LEU A CA 1
ATOM 742 C C . LEU A 1 91 ? -36.905 -0.748 19.307 1.00 61.31 91 LEU A C 1
ATOM 744 O O . LEU A 1 91 ? -37.818 -1.546 19.557 1.00 61.31 91 LEU A O 1
ATOM 748 N N . PRO A 1 92 ? -36.977 0.100 18.258 1.00 53.31 92 PRO A N 1
ATOM 749 C CA . PRO A 1 92 ? -37.997 -0.024 17.217 1.00 53.31 92 PRO A CA 1
ATOM 750 C C . PRO A 1 92 ? -37.908 -1.420 16.576 1.00 53.31 92 PRO A C 1
ATOM 752 O O . PRO A 1 92 ? -36.810 -1.906 16.329 1.00 53.31 92 PRO A O 1
ATOM 755 N N . GLU A 1 93 ? -39.045 -2.074 16.308 1.00 59.12 93 GLU A N 1
ATOM 756 C CA . GLU A 1 93 ? -39.108 -3.415 15.680 1.00 59.12 93 GLU A CA 1
ATOM 757 C C . GLU A 1 93 ? -38.564 -4.586 16.527 1.00 59.12 93 GLU A C 1
ATOM 759 O O . GLU A 1 93 ? -37.949 -5.530 16.008 1.00 59.12 93 GLU A O 1
ATOM 764 N N . ARG A 1 94 ? -38.841 -4.561 17.840 1.00 60.66 94 ARG A N 1
ATOM 765 C CA . ARG A 1 94 ? -38.670 -5.717 18.738 1.00 60.66 94 ARG A CA 1
ATOM 766 C C . ARG A 1 94 ? -39.123 -7.026 18.086 1.00 60.66 94 ARG A C 1
ATOM 768 O O . ARG A 1 94 ? -40.282 -7.171 17.708 1.00 60.66 94 ARG A O 1
ATOM 775 N N . GLY A 1 95 ? -38.226 -8.008 18.047 1.00 59.16 95 GLY A N 1
ATOM 776 C CA . GLY A 1 95 ? -38.558 -9.375 17.645 1.00 59.16 95 GLY A CA 1
ATOM 777 C C . GLY A 1 95 ? -38.672 -9.602 16.139 1.00 59.16 95 GLY A C 1
ATOM 778 O O . GLY A 1 95 ? -39.028 -10.709 15.738 1.00 59.16 95 GLY A O 1
ATOM 779 N N . SER A 1 96 ? -38.328 -8.616 15.298 1.00 74.88 96 SER A N 1
ATOM 780 C CA . SER A 1 96 ? -3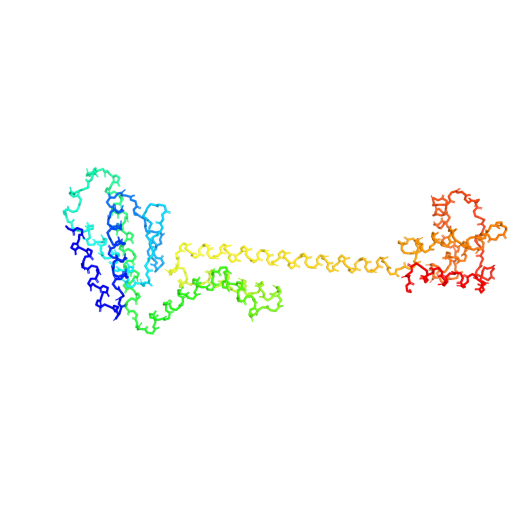8.024 -8.935 13.902 1.00 74.88 96 SER A CA 1
ATOM 781 C C . SER A 1 96 ? -36.857 -9.925 13.876 1.00 74.88 96 SER A C 1
ATOM 783 O O . SER A 1 96 ? -35.832 -9.721 14.534 1.00 74.88 96 SER A O 1
ATOM 785 N N . ILE A 1 97 ? -37.023 -11.015 13.126 1.00 78.88 97 ILE A N 1
ATOM 786 C CA . ILE A 1 97 ? -35.998 -12.057 12.961 1.00 78.88 97 ILE A CA 1
ATOM 787 C C . ILE A 1 97 ? -34.668 -11.422 12.529 1.00 78.88 97 ILE A C 1
ATOM 789 O O . ILE A 1 97 ? -33.608 -11.804 13.010 1.00 78.88 97 ILE A O 1
ATOM 793 N N . GLU A 1 98 ? -34.735 -10.377 11.704 1.00 82.38 98 GLU A N 1
ATOM 794 C CA . GLU A 1 98 ? -33.580 -9.597 11.266 1.00 82.38 98 GLU A CA 1
ATOM 795 C C . GLU A 1 98 ? -32.821 -8.918 12.411 1.00 82.38 98 GLU A C 1
ATOM 797 O O . GLU A 1 98 ? -31.597 -8.985 12.438 1.00 82.38 98 GLU A O 1
ATOM 802 N N . MET A 1 99 ? -33.509 -8.271 13.363 1.00 83.75 99 MET A N 1
ATOM 803 C CA . MET A 1 99 ? -32.826 -7.626 14.494 1.00 83.75 99 MET A CA 1
ATOM 804 C C . MET A 1 99 ? -32.193 -8.655 15.426 1.00 83.75 99 MET A C 1
ATOM 806 O O . MET A 1 99 ? -31.091 -8.445 15.925 1.00 83.75 99 MET A O 1
ATOM 810 N N . VAL A 1 100 ? -32.872 -9.783 15.642 1.00 82.19 100 VAL A N 1
ATOM 811 C CA . VAL A 1 100 ? -32.337 -10.875 16.462 1.00 82.19 100 VAL A CA 1
ATOM 812 C C . VAL A 1 100 ? -31.080 -11.457 15.820 1.00 82.19 100 VAL A C 1
ATOM 814 O O . VAL A 1 100 ? -30.058 -11.556 16.496 1.00 82.19 100 VAL A O 1
ATOM 817 N N . ASN A 1 101 ? -31.128 -11.772 14.524 1.00 86.81 101 ASN A N 1
ATOM 818 C CA . ASN A 1 101 ? -29.977 -12.294 13.787 1.00 86.81 101 ASN A CA 1
ATOM 819 C C . ASN A 1 101 ? -28.816 -11.296 13.799 1.00 86.81 101 ASN A C 1
ATOM 821 O O . ASN A 1 101 ? -27.712 -11.658 14.187 1.00 86.81 101 ASN A O 1
ATOM 825 N N . TYR A 1 102 ? -29.091 -10.022 13.507 1.00 89.31 102 TYR A N 1
ATOM 826 C CA . TYR A 1 102 ? -28.084 -8.964 13.545 1.00 89.31 102 TYR A CA 1
ATOM 827 C C . TYR A 1 102 ? -27.358 -8.883 14.896 1.00 89.31 102 TYR A C 1
ATOM 829 O O . TYR A 1 102 ? -26.130 -8.826 14.946 1.00 89.31 102 TYR A O 1
ATOM 837 N N . ILE A 1 103 ? -28.095 -8.911 16.012 1.00 87.94 103 ILE A N 1
ATOM 838 C CA . ILE A 1 103 ? -27.472 -8.851 17.338 1.00 87.94 103 ILE A CA 1
ATOM 839 C C . ILE A 1 103 ? -26.714 -10.144 17.671 1.00 87.94 103 ILE A C 1
ATOM 841 O O . ILE A 1 103 ? -25.666 -10.070 18.316 1.00 87.94 103 ILE A O 1
ATOM 845 N N . ILE A 1 104 ? -27.202 -11.315 17.247 1.00 88.19 104 ILE A N 1
ATOM 846 C CA . ILE A 1 104 ? -26.476 -12.587 17.402 1.00 88.19 104 ILE A CA 1
ATOM 847 C C . ILE A 1 104 ? -25.128 -12.519 16.675 1.00 88.19 104 ILE A C 1
ATOM 849 O O . ILE A 1 104 ? -24.103 -12.830 17.290 1.00 88.19 104 ILE A O 1
ATOM 853 N N . ASP A 1 105 ? -25.125 -12.057 15.427 1.00 90.62 105 ASP A N 1
ATOM 854 C CA . ASP A 1 105 ? -23.931 -11.972 14.584 1.00 90.62 105 ASP A CA 1
ATOM 855 C C . ASP A 1 105 ? -22.919 -10.975 15.162 1.00 90.62 105 ASP A C 1
ATOM 857 O O . ASP A 1 105 ? -21.784 -11.346 15.470 1.00 90.62 105 ASP A O 1
ATOM 861 N N . ILE A 1 106 ? -23.351 -9.742 15.456 1.00 91.81 106 ILE A N 1
ATOM 862 C CA . ILE A 1 106 ? -22.487 -8.720 16.067 1.00 91.81 106 ILE A CA 1
ATOM 863 C C . ILE A 1 106 ? -21.936 -9.189 17.418 1.00 91.81 106 ILE A C 1
ATOM 865 O O . ILE A 1 106 ? -20.764 -8.971 17.736 1.00 91.81 106 ILE A O 1
ATOM 869 N N . LYS A 1 107 ? -22.747 -9.861 18.243 1.00 91.88 107 LYS A N 1
ATOM 870 C CA . LYS A 1 107 ? -22.283 -10.405 19.526 1.00 91.88 107 LYS A CA 1
ATOM 871 C C . LYS A 1 107 ? -21.187 -11.450 19.324 1.00 91.88 107 LYS A C 1
ATOM 873 O O . LYS A 1 107 ? -20.223 -11.450 20.094 1.00 91.88 107 LYS A O 1
ATOM 878 N N . ALA A 1 108 ? -21.324 -12.331 18.336 1.00 91.44 108 ALA A N 1
ATOM 879 C CA . ALA A 1 108 ? -20.304 -13.321 18.009 1.00 91.44 108 ALA A CA 1
ATOM 880 C C . ALA A 1 108 ? -19.003 -12.647 17.537 1.00 91.44 108 ALA A C 1
ATOM 882 O O . ALA A 1 108 ? -17.931 -12.963 18.059 1.00 91.44 108 ALA A O 1
ATOM 883 N N . GLU A 1 109 ? -19.093 -11.652 16.651 1.00 92.69 109 GLU A N 1
ATOM 884 C CA . GLU A 1 109 ? -17.942 -10.872 16.171 1.00 92.69 109 GLU A CA 1
ATOM 885 C C . GLU A 1 109 ? -17.208 -10.139 17.303 1.00 92.69 109 GLU A C 1
ATOM 887 O O . GLU A 1 109 ? -15.973 -10.161 17.376 1.00 92.69 109 GLU A O 1
ATOM 892 N N . ILE A 1 110 ? -17.954 -9.531 18.233 1.00 93.94 110 ILE A N 1
ATOM 893 C CA . ILE A 1 110 ? -17.386 -8.875 19.417 1.00 93.94 110 ILE A CA 1
ATOM 894 C C . ILE A 1 110 ? -16.649 -9.891 20.297 1.00 93.94 110 ILE A C 1
ATOM 896 O O . ILE A 1 110 ? -15.548 -9.610 20.775 1.00 93.94 110 ILE A O 1
ATOM 900 N N . ILE A 1 111 ? -17.226 -11.074 20.520 1.00 92.25 111 ILE A N 1
ATOM 901 C CA . ILE A 1 111 ? -16.599 -12.119 21.342 1.00 92.25 111 ILE A CA 1
ATOM 902 C C . ILE A 1 111 ? -15.297 -12.608 20.700 1.00 92.25 111 ILE A C 1
ATOM 904 O O . ILE A 1 111 ? -14.283 -12.668 21.397 1.00 92.25 111 ILE A O 1
ATOM 908 N N . ASN A 1 112 ? -15.298 -12.898 19.398 1.00 90.00 112 ASN A N 1
ATOM 909 C CA . ASN A 1 112 ? -14.101 -13.330 18.667 1.00 90.00 112 ASN A CA 1
ATOM 910 C C . ASN A 1 112 ? -12.987 -12.278 18.755 1.00 90.00 112 ASN A C 1
ATOM 912 O O . ASN A 1 112 ? -11.836 -12.584 19.065 1.00 90.00 112 ASN A O 1
ATOM 916 N N . SER A 1 113 ? -13.354 -11.011 18.582 1.00 91.12 113 SER A N 1
ATOM 917 C CA . SER A 1 113 ? -12.445 -9.875 18.721 1.00 91.12 113 SER A CA 1
ATOM 918 C C . SER A 1 113 ? -11.840 -9.771 20.125 1.00 91.12 113 SER A C 1
ATOM 920 O O . SER A 1 113 ? -10.631 -9.605 20.287 1.00 91.12 113 SER A O 1
ATOM 922 N N . LEU A 1 114 ? -12.658 -9.919 21.170 1.00 92.50 114 LEU A N 1
ATOM 923 C CA . LEU A 1 114 ? -12.193 -9.861 22.558 1.00 92.50 114 LEU A CA 1
ATOM 924 C C . LEU A 1 114 ? -11.294 -11.040 22.945 1.00 92.50 114 LEU A C 1
ATOM 926 O O . LEU A 1 114 ? -10.390 -10.855 23.761 1.00 92.50 114 LEU A O 1
ATOM 930 N N . GLN A 1 115 ? -11.512 -12.232 22.382 1.00 89.00 115 GLN A N 1
ATOM 931 C CA . GLN A 1 115 ? -10.616 -13.376 22.587 1.00 89.00 115 GLN A CA 1
ATOM 932 C C . GLN A 1 115 ? -9.210 -13.073 22.076 1.00 89.00 115 GLN A C 1
ATOM 934 O O . GLN A 1 115 ? -8.232 -13.387 22.757 1.00 89.00 115 GLN A O 1
ATOM 939 N N . LEU A 1 116 ? -9.116 -12.406 20.925 1.00 85.00 116 LEU A N 1
ATOM 940 C CA . LEU A 1 116 ? -7.842 -11.963 20.397 1.00 85.00 116 LEU A CA 1
ATOM 941 C C . LEU A 1 116 ? -7.195 -10.941 21.335 1.00 85.00 116 LEU A C 1
ATOM 943 O O . LEU A 1 116 ? -6.104 -11.202 21.819 1.00 85.00 116 LEU A O 1
ATOM 947 N N . PHE A 1 117 ? -7.879 -9.857 21.717 1.00 88.50 117 PHE A N 1
ATOM 948 C CA . PHE A 1 117 ? -7.308 -8.890 22.670 1.00 88.50 117 PHE A CA 1
ATOM 949 C C . PHE A 1 117 ? -6.884 -9.527 23.998 1.00 88.50 117 PHE A C 1
ATOM 951 O O . PHE A 1 117 ? -5.892 -9.108 24.594 1.00 88.50 117 PHE A O 1
ATOM 958 N N . ALA A 1 118 ? -7.600 -10.546 24.477 1.00 86.81 118 ALA A N 1
ATOM 959 C CA . ALA A 1 118 ? -7.195 -11.285 25.666 1.00 86.81 118 ALA A CA 1
ATOM 960 C C . ALA A 1 118 ? -5.850 -12.008 25.482 1.00 86.81 118 ALA A C 1
ATOM 962 O O . ALA A 1 118 ? -5.143 -12.196 26.467 1.00 86.81 118 ALA A O 1
ATOM 963 N N . HIS A 1 119 ? -5.484 -12.402 24.261 1.00 83.50 119 HIS A N 1
ATOM 964 C CA . HIS A 1 119 ? -4.159 -12.929 23.946 1.00 83.50 119 HIS A CA 1
ATOM 965 C C . HIS A 1 119 ? -3.070 -11.847 24.019 1.00 83.50 119 HIS A C 1
ATOM 967 O O . HIS A 1 119 ? -2.063 -12.080 24.680 1.00 83.50 119 HIS A O 1
ATOM 973 N N . PHE A 1 120 ? -3.264 -10.663 23.428 1.00 85.44 120 PHE A N 1
ATOM 974 C CA . PHE A 1 120 ? -2.275 -9.567 23.489 1.00 85.44 120 PHE A CA 1
ATOM 975 C C . PHE A 1 120 ? -2.069 -9.024 24.892 1.00 85.44 120 PHE A C 1
ATOM 977 O O . PHE A 1 120 ? -0.939 -8.954 25.354 1.00 85.44 120 PHE A O 1
ATOM 984 N N . PHE A 1 121 ? -3.146 -8.730 25.622 1.00 84.88 121 PHE A N 1
ATOM 985 C CA . PHE A 1 121 ? -3.029 -8.201 26.986 1.00 84.88 121 PHE A CA 1
ATOM 986 C C . PHE A 1 121 ? -2.529 -9.242 28.008 1.00 84.88 121 PHE A C 1
ATOM 988 O O . PHE A 1 121 ? -2.335 -8.899 29.173 1.00 84.88 121 PHE A O 1
ATOM 995 N N . LYS A 1 122 ? -2.351 -10.510 27.602 1.00 87.06 122 LYS A N 1
ATOM 996 C CA . LYS A 1 122 ? -1.652 -11.543 28.384 1.00 87.06 122 LYS A CA 1
ATOM 997 C C . LYS A 1 122 ? -0.145 -11.576 28.130 1.00 87.06 122 LYS A C 1
ATOM 999 O O . LYS A 1 122 ? 0.556 -12.169 28.945 1.00 87.06 122 LYS A O 1
ATOM 1004 N N . GLN A 1 123 ? 0.328 -11.009 27.021 1.00 84.19 123 GLN A N 1
ATOM 1005 C CA . GLN A 1 123 ? 1.759 -10.906 26.747 1.00 84.19 123 GLN A CA 1
ATOM 1006 C C . GLN A 1 123 ? 2.414 -9.934 27.731 1.00 84.19 123 GLN A C 1
ATOM 1008 O O . GLN A 1 123 ? 1.731 -9.095 28.328 1.00 84.19 123 GLN A O 1
ATOM 1013 N N . ASP A 1 124 ? 3.726 -10.048 27.911 1.00 86.81 124 ASP A N 1
ATOM 1014 C CA . ASP A 1 124 ? 4.481 -9.047 28.659 1.00 86.81 124 ASP A CA 1
ATOM 1015 C C . ASP A 1 124 ? 4.533 -7.699 27.917 1.00 86.81 124 ASP A C 1
ATOM 1017 O O . ASP A 1 124 ? 4.099 -7.566 26.772 1.00 86.81 124 ASP A O 1
ATOM 1021 N N . TYR A 1 125 ? 5.001 -6.668 28.620 1.00 83.12 125 TYR A N 1
ATOM 1022 C CA . TYR A 1 125 ? 5.009 -5.300 28.107 1.00 83.12 125 TYR A CA 1
ATOM 1023 C C . TYR A 1 125 ? 5.904 -5.142 26.868 1.00 83.12 125 TYR A C 1
ATOM 1025 O O . TYR A 1 125 ? 5.514 -4.453 25.928 1.00 83.12 125 TYR A O 1
ATOM 1033 N N . ASP A 1 126 ? 7.057 -5.815 26.834 1.00 78.50 126 ASP A N 1
ATOM 1034 C CA . ASP A 1 126 ? 8.005 -5.720 25.720 1.00 78.50 126 ASP A CA 1
ATOM 1035 C C . ASP A 1 126 ? 7.412 -6.339 24.446 1.00 78.50 126 ASP A C 1
ATOM 1037 O O . ASP A 1 126 ? 7.539 -5.785 23.352 1.00 78.50 126 ASP A O 1
ATOM 1041 N N . GLU A 1 127 ? 6.721 -7.471 24.574 1.00 79.88 127 GLU A N 1
ATOM 1042 C CA . GLU A 1 127 ? 6.048 -8.121 23.452 1.00 79.88 127 GLU A CA 1
ATOM 1043 C C . GLU A 1 127 ? 4.814 -7.330 22.989 1.00 79.88 127 GLU A C 1
ATOM 1045 O O . GLU A 1 127 ? 4.577 -7.202 21.786 1.00 79.88 127 GLU A O 1
ATOM 1050 N N . GLN A 1 128 ? 4.065 -6.715 23.911 1.00 83.69 128 GLN A N 1
ATOM 1051 C CA . GLN A 1 128 ? 2.997 -5.773 23.550 1.00 83.69 128 GLN A CA 1
ATOM 1052 C C . GLN A 1 128 ? 3.549 -4.580 22.758 1.00 83.69 128 GLN A C 1
ATOM 1054 O O . GLN A 1 128 ? 3.008 -4.262 21.697 1.00 83.69 128 GLN A O 1
ATOM 1059 N N . GLU A 1 129 ? 4.649 -3.965 23.207 1.00 81.12 129 GLU A N 1
ATOM 1060 C CA . GLU A 1 129 ? 5.309 -2.880 22.472 1.00 81.12 129 GLU A CA 1
ATOM 1061 C C . GLU A 1 129 ? 5.782 -3.336 21.089 1.00 81.12 129 GLU A C 1
ATOM 1063 O O . GLU A 1 129 ? 5.613 -2.603 20.114 1.00 81.12 129 GLU A O 1
ATOM 1068 N N . ARG A 1 130 ? 6.326 -4.552 20.958 1.00 76.69 130 ARG A N 1
ATOM 1069 C CA . ARG A 1 130 ? 6.727 -5.112 19.655 1.00 76.69 130 ARG A CA 1
ATOM 1070 C C . ARG A 1 130 ? 5.548 -5.295 18.713 1.00 76.69 130 ARG A C 1
ATOM 1072 O O . ARG A 1 130 ? 5.668 -4.954 17.534 1.00 76.69 130 ARG A O 1
ATOM 1079 N N . ILE A 1 131 ? 4.424 -5.807 19.204 1.00 77.44 131 ILE A N 1
ATOM 1080 C CA . ILE A 1 131 ? 3.201 -5.976 18.411 1.00 77.44 131 ILE A CA 1
ATOM 1081 C C . ILE A 1 131 ? 2.655 -4.603 17.997 1.00 77.44 131 ILE A C 1
ATOM 1083 O O . ILE A 1 131 ? 2.373 -4.386 16.818 1.00 77.44 131 ILE A O 1
ATOM 1087 N N . GLU A 1 132 ? 2.574 -3.642 18.922 1.00 78.50 132 GLU A N 1
ATOM 1088 C CA . GLU A 1 132 ? 2.144 -2.269 18.628 1.00 78.50 132 GLU A CA 1
ATOM 1089 C C . GLU A 1 132 ? 3.057 -1.580 17.612 1.00 78.50 132 GLU A C 1
ATOM 1091 O O . GLU A 1 132 ? 2.580 -0.961 16.654 1.00 78.50 132 GLU A O 1
ATOM 1096 N N . PHE A 1 133 ? 4.371 -1.715 17.785 1.00 74.56 133 PHE A N 1
ATOM 1097 C CA . PHE A 1 133 ? 5.378 -1.197 16.869 1.00 74.56 133 PHE A CA 1
ATOM 1098 C C . PHE A 1 133 ? 5.238 -1.827 15.487 1.00 74.56 133 PHE A C 1
ATOM 1100 O O . PHE A 1 133 ? 5.212 -1.102 14.494 1.00 74.56 133 PHE A O 1
ATOM 1107 N N . SER A 1 134 ? 5.084 -3.150 15.422 1.00 72.44 134 SER A N 1
ATOM 1108 C CA . SER A 1 134 ? 4.878 -3.882 14.173 1.00 72.44 134 SER A CA 1
ATOM 1109 C C . SER A 1 134 ? 3.626 -3.379 13.466 1.00 72.44 134 SER A C 1
ATOM 1111 O O . SER A 1 134 ? 3.706 -2.971 12.312 1.00 72.44 134 SER A O 1
ATOM 1113 N N . ILE A 1 135 ? 2.490 -3.276 14.161 1.00 73.38 135 ILE A N 1
ATOM 1114 C CA . ILE A 1 135 ? 1.236 -2.824 13.549 1.00 73.38 135 ILE A CA 1
ATOM 1115 C C . ILE A 1 135 ? 1.346 -1.377 13.055 1.00 73.38 135 ILE A C 1
ATOM 1117 O O . ILE A 1 135 ? 0.988 -1.065 11.916 1.00 73.38 135 ILE A O 1
ATOM 1121 N N . LYS A 1 136 ? 1.890 -0.481 13.883 1.00 72.75 136 LYS A N 1
ATOM 1122 C CA . LYS A 1 136 ? 2.070 0.932 13.529 1.00 72.75 136 LYS A CA 1
ATOM 1123 C C . LYS A 1 136 ? 3.025 1.106 12.354 1.00 72.75 136 LYS A C 1
ATOM 1125 O O . LYS A 1 136 ? 2.771 1.936 11.479 1.00 72.75 136 LYS A O 1
ATOM 1130 N N . ASN A 1 137 ? 4.115 0.349 12.329 1.00 69.12 137 ASN A N 1
ATOM 1131 C CA . ASN A 1 137 ? 5.101 0.444 11.267 1.00 69.12 137 ASN A CA 1
ATOM 1132 C C . ASN A 1 137 ? 4.641 -0.219 9.994 1.00 69.12 137 ASN A C 1
ATOM 1134 O O . ASN A 1 137 ? 4.921 0.334 8.947 1.00 69.12 137 ASN A O 1
ATOM 1138 N N . ILE A 1 138 ? 3.896 -1.315 10.051 1.00 69.88 138 ILE A N 1
ATOM 1139 C CA . ILE A 1 138 ? 3.310 -1.918 8.858 1.00 69.88 138 ILE A CA 1
ATOM 1140 C C . ILE A 1 138 ? 2.302 -0.936 8.240 1.00 69.88 138 ILE A C 1
ATOM 1142 O O . ILE A 1 138 ? 2.443 -0.555 7.083 1.00 69.88 138 ILE A O 1
ATOM 1146 N N . ARG A 1 139 ? 1.382 -0.346 9.011 1.00 69.75 139 ARG A N 1
ATOM 1147 C CA . ARG A 1 139 ? 0.489 0.692 8.449 1.00 69.75 139 ARG A CA 1
ATOM 1148 C C . ARG A 1 139 ? 1.245 1.862 7.817 1.00 69.75 139 ARG A C 1
ATOM 1150 O O . ARG A 1 139 ? 0.808 2.410 6.809 1.00 69.75 139 ARG A O 1
ATOM 1157 N N . LYS A 1 140 ? 2.388 2.243 8.396 1.00 69.62 140 LYS A N 1
ATOM 1158 C CA . LYS A 1 140 ? 3.251 3.290 7.843 1.00 69.62 140 LYS A CA 1
ATOM 1159 C C . LYS A 1 140 ? 3.998 2.830 6.594 1.00 69.62 140 LYS A C 1
ATOM 1161 O O . LYS A 1 140 ? 3.822 3.470 5.569 1.00 69.62 140 LYS A O 1
ATOM 1166 N N . LEU A 1 141 ? 4.797 1.769 6.659 1.00 66.88 141 LEU A N 1
ATOM 1167 C CA . LEU A 1 141 ? 5.641 1.232 5.581 1.00 66.88 141 LEU A CA 1
ATOM 1168 C C . LEU A 1 141 ? 4.838 0.901 4.325 1.00 66.88 141 LEU A C 1
ATOM 1170 O O . LEU A 1 141 ? 5.299 1.166 3.218 1.00 66.88 141 LEU A O 1
ATOM 1174 N N . TYR A 1 142 ? 3.627 0.376 4.509 1.00 68.06 142 TYR A N 1
ATOM 1175 C CA . TYR A 1 142 ? 2.755 -0.067 3.424 1.00 68.06 142 TYR A CA 1
ATOM 1176 C C . TYR A 1 142 ? 1.759 1.018 2.969 1.00 68.06 142 TYR A C 1
ATOM 1178 O O . TYR A 1 142 ? 0.915 0.781 2.102 1.00 68.06 142 TYR A O 1
ATOM 1186 N N . SER A 1 143 ? 1.864 2.237 3.515 1.00 70.19 143 SER A N 1
ATOM 1187 C CA . SER A 1 143 ? 1.206 3.415 2.942 1.00 70.19 143 SER A CA 1
ATOM 1188 C C . SER A 1 143 ? 2.007 3.944 1.752 1.00 70.19 143 SER A C 1
ATOM 1190 O O . SER A 1 143 ? 3.229 4.048 1.826 1.00 70.19 143 SER A O 1
ATOM 1192 N N . LEU A 1 144 ? 1.314 4.350 0.683 1.00 68.44 144 LEU A N 1
ATOM 1193 C CA . LEU A 1 144 ? 1.942 4.837 -0.555 1.00 68.44 144 LEU A CA 1
ATOM 1194 C C . LEU A 1 144 ? 2.967 5.949 -0.316 1.00 68.44 144 LEU A C 1
ATOM 1196 O O . LEU A 1 144 ? 4.052 5.902 -0.881 1.00 68.44 144 LEU A O 1
ATOM 1200 N N . GLU A 1 145 ? 2.632 6.918 0.537 1.00 76.31 145 GLU A N 1
ATOM 1201 C CA . GLU A 1 145 ? 3.502 8.059 0.825 1.00 76.31 145 GLU A CA 1
ATOM 1202 C C . GLU A 1 145 ? 4.840 7.614 1.427 1.00 76.31 145 GLU A C 1
ATOM 1204 O O . GLU A 1 145 ? 5.897 8.096 1.031 1.00 76.31 145 GLU A O 1
ATOM 1209 N N . ASN A 1 146 ? 4.824 6.669 2.371 1.00 76.62 146 ASN A N 1
ATOM 1210 C CA . ASN A 1 146 ? 6.068 6.191 2.965 1.00 76.62 146 ASN A CA 1
ATOM 1211 C C . ASN A 1 146 ? 6.779 5.180 2.074 1.00 76.62 146 ASN A C 1
ATOM 1213 O O . ASN A 1 146 ? 8.001 5.179 2.073 1.00 76.62 146 ASN A O 1
ATOM 1217 N N . THR A 1 147 ? 6.066 4.353 1.303 1.00 76.38 147 THR A N 1
ATOM 1218 C CA . THR A 1 147 ? 6.710 3.488 0.304 1.00 76.38 147 THR A CA 1
ATOM 1219 C C . THR A 1 147 ? 7.509 4.335 -0.694 1.00 76.38 147 THR A C 1
ATOM 1221 O O . THR A 1 147 ? 8.663 4.023 -0.963 1.00 76.38 147 THR A O 1
ATOM 1224 N N . GLN A 1 148 ? 6.951 5.463 -1.150 1.00 78.19 148 GLN A N 1
ATOM 1225 C CA . GLN A 1 148 ? 7.648 6.424 -2.013 1.00 78.19 148 GLN A CA 1
ATOM 1226 C C . GLN A 1 148 ? 8.852 7.072 -1.320 1.00 78.19 148 GLN A C 1
ATOM 1228 O O . GLN A 1 148 ? 9.940 7.082 -1.884 1.00 78.19 148 GLN A O 1
ATOM 1233 N N . LYS A 1 149 ? 8.705 7.533 -0.071 1.00 83.06 149 LYS A N 1
ATOM 1234 C CA . LYS A 1 149 ? 9.847 8.055 0.704 1.00 83.06 149 LYS A CA 1
ATOM 1235 C C . LYS A 1 149 ? 10.951 7.014 0.890 1.00 83.06 149 LYS A C 1
ATOM 1237 O O . LYS A 1 149 ? 12.124 7.359 0.870 1.00 83.06 149 LYS A O 1
ATOM 1242 N N . MET A 1 150 ? 10.595 5.743 1.079 1.00 81.31 150 MET A N 1
ATOM 1243 C CA . MET A 1 150 ? 11.582 4.670 1.207 1.00 81.31 150 MET A CA 1
ATOM 1244 C C . MET A 1 150 ? 12.340 4.443 -0.101 1.00 81.31 150 MET A C 1
ATOM 1246 O O . MET A 1 150 ? 13.540 4.198 -0.034 1.00 81.31 150 MET A O 1
ATOM 1250 N N . PHE A 1 151 ? 11.692 4.590 -1.263 1.00 83.56 151 PHE A N 1
ATOM 1251 C CA . PHE A 1 151 ? 12.403 4.595 -2.544 1.00 83.56 151 PHE A CA 1
ATOM 1252 C C . PHE A 1 151 ? 13.427 5.724 -2.605 1.00 83.56 151 PHE A C 1
ATOM 1254 O O . PHE A 1 151 ? 14.597 5.459 -2.846 1.00 83.56 151 PHE A O 1
ATOM 1261 N N . GLU A 1 152 ? 13.020 6.953 -2.284 1.00 81.56 152 GLU A N 1
ATOM 1262 C CA . GLU A 1 152 ? 13.908 8.124 -2.334 1.00 81.56 152 GLU A CA 1
ATOM 1263 C C . GLU A 1 152 ? 15.128 8.011 -1.405 1.00 81.56 152 GLU A C 1
ATOM 1265 O O . GLU A 1 152 ? 16.175 8.588 -1.690 1.00 81.56 152 GLU A O 1
ATOM 1270 N N . ILE A 1 153 ? 14.998 7.301 -0.279 1.00 83.81 153 ILE A N 1
ATOM 1271 C CA . ILE A 1 153 ? 16.059 7.188 0.733 1.00 83.81 153 ILE A CA 1
ATOM 1272 C C . ILE A 1 153 ? 16.958 5.965 0.496 1.00 83.81 153 ILE A C 1
ATOM 1274 O O . ILE A 1 153 ? 18.144 6.013 0.824 1.00 83.81 153 ILE A O 1
ATOM 1278 N N . HIS A 1 154 ? 16.403 4.856 0.000 1.00 82.19 154 HIS A N 1
ATOM 1279 C CA . HIS A 1 154 ? 17.068 3.549 0.034 1.00 82.19 154 HIS A CA 1
ATOM 1280 C C . HIS A 1 154 ? 17.204 2.855 -1.322 1.00 82.19 154 HIS A C 1
ATOM 1282 O O . HIS A 1 154 ? 17.830 1.795 -1.377 1.00 82.19 154 HIS A O 1
ATOM 1288 N N . CYS A 1 155 ? 16.621 3.396 -2.389 1.00 87.50 155 CYS A N 1
ATOM 1289 C CA . CYS A 1 155 ? 16.680 2.796 -3.714 1.00 87.50 155 CYS A CA 1
ATOM 1290 C C . CYS A 1 155 ? 17.350 3.761 -4.691 1.00 87.50 155 CYS A C 1
ATOM 1292 O O . CYS A 1 155 ? 16.807 4.812 -5.016 1.00 87.50 155 CYS A O 1
ATOM 1294 N N . ASP A 1 156 ? 18.522 3.374 -5.190 1.00 86.44 156 ASP A N 1
ATOM 1295 C CA . ASP A 1 156 ? 19.257 4.170 -6.177 1.00 86.44 156 ASP A CA 1
ATOM 1296 C C . ASP A 1 156 ? 18.807 3.849 -7.611 1.00 86.44 156 ASP A C 1
ATOM 1298 O O . ASP A 1 156 ? 19.017 4.635 -8.539 1.00 86.44 156 ASP A O 1
ATOM 1302 N N . THR A 1 157 ? 18.193 2.680 -7.813 1.00 89.06 157 THR A N 1
ATOM 1303 C CA . THR A 1 157 ? 17.762 2.193 -9.124 1.00 89.06 157 THR A CA 1
ATOM 1304 C C . THR A 1 157 ? 16.346 1.618 -9.098 1.00 89.06 157 THR A C 1
ATOM 1306 O O . THR A 1 157 ? 15.864 1.143 -8.072 1.00 89.06 157 THR A O 1
ATOM 1309 N N . ILE A 1 158 ? 15.695 1.568 -10.268 1.00 88.62 158 ILE A N 1
ATOM 1310 C CA . ILE A 1 158 ? 14.390 0.896 -10.430 1.00 88.62 158 ILE A CA 1
ATOM 1311 C C . ILE A 1 158 ? 14.476 -0.594 -10.063 1.00 88.62 158 ILE A C 1
ATOM 1313 O O . ILE A 1 158 ? 13.508 -1.166 -9.566 1.00 88.62 158 ILE A O 1
ATOM 1317 N N . ASP A 1 159 ? 15.627 -1.238 -10.277 1.00 90.25 159 ASP A N 1
ATOM 1318 C CA . ASP A 1 159 ? 15.819 -2.637 -9.884 1.00 90.25 159 ASP A CA 1
ATOM 1319 C C . ASP A 1 159 ? 15.850 -2.794 -8.350 1.00 90.25 159 ASP A C 1
ATOM 1321 O O . ASP A 1 159 ? 15.299 -3.771 -7.830 1.00 90.25 159 ASP A O 1
ATOM 1325 N N . ASP A 1 160 ? 16.384 -1.810 -7.619 1.00 90.31 160 ASP A N 1
ATOM 1326 C CA . ASP A 1 160 ? 16.317 -1.770 -6.152 1.00 90.31 160 ASP A CA 1
ATOM 1327 C C . ASP A 1 160 ? 14.880 -1.554 -5.666 1.00 90.31 160 ASP A C 1
ATOM 1329 O O . ASP A 1 160 ? 14.424 -2.261 -4.764 1.00 90.31 160 ASP A O 1
ATOM 1333 N N . GLU A 1 161 ? 14.133 -0.644 -6.302 1.00 89.44 161 GLU A N 1
ATOM 1334 C CA . GLU A 1 161 ? 12.717 -0.397 -5.989 1.00 89.44 161 GLU A CA 1
ATOM 1335 C C . GLU A 1 161 ? 11.865 -1.663 -6.192 1.00 89.44 161 GLU A C 1
ATOM 1337 O O . GLU A 1 161 ? 11.068 -2.038 -5.326 1.00 89.44 161 GLU A O 1
ATOM 1342 N N . ILE A 1 162 ? 12.058 -2.371 -7.313 1.00 91.94 162 ILE A N 1
ATOM 1343 C CA . ILE A 1 162 ? 11.376 -3.641 -7.616 1.00 91.94 162 ILE A CA 1
ATOM 1344 C C . ILE A 1 162 ? 11.736 -4.713 -6.580 1.00 91.94 162 ILE A C 1
ATOM 1346 O O . ILE A 1 162 ? 10.857 -5.455 -6.124 1.00 91.94 162 ILE A O 1
ATOM 1350 N N . SER A 1 163 ? 13.012 -4.815 -6.203 1.00 91.06 163 SER A N 1
ATOM 1351 C CA . SER A 1 163 ? 13.487 -5.776 -5.201 1.00 91.06 163 SER A CA 1
ATOM 1352 C C . SER A 1 163 ? 12.873 -5.501 -3.825 1.00 91.06 163 SER A C 1
ATOM 1354 O O . SER A 1 163 ? 12.348 -6.415 -3.182 1.00 91.06 163 SER A O 1
ATOM 1356 N N . PHE A 1 164 ? 12.844 -4.233 -3.411 1.00 88.38 164 PHE A N 1
ATOM 1357 C CA . PHE A 1 164 ? 12.216 -3.791 -2.168 1.00 88.38 164 PHE A CA 1
ATOM 1358 C C . PHE A 1 164 ? 10.719 -4.127 -2.133 1.00 88.38 164 PHE A C 1
ATOM 1360 O O . PHE A 1 164 ? 10.252 -4.774 -1.193 1.00 88.38 164 PHE A O 1
ATOM 1367 N N . LEU A 1 165 ? 9.974 -3.771 -3.185 1.00 89.12 165 LEU A N 1
ATOM 1368 C CA . LEU A 1 165 ? 8.547 -4.093 -3.305 1.00 89.12 165 LEU A CA 1
ATOM 1369 C C . LEU A 1 165 ? 8.284 -5.603 -3.299 1.00 89.12 165 LEU A C 1
ATOM 1371 O O . LEU A 1 165 ? 7.315 -6.063 -2.695 1.00 89.12 165 LEU A O 1
ATOM 1375 N N . SER A 1 166 ? 9.153 -6.389 -3.936 1.00 90.19 166 SER A N 1
ATOM 1376 C CA . SER A 1 166 ? 9.051 -7.853 -3.941 1.00 90.19 166 SER A CA 1
ATOM 1377 C C . SER A 1 166 ? 9.271 -8.442 -2.544 1.00 90.19 166 SER A C 1
ATOM 1379 O O . SER A 1 166 ? 8.572 -9.381 -2.156 1.00 90.19 166 SER A O 1
ATOM 1381 N N . GLY A 1 167 ? 10.209 -7.880 -1.774 1.00 88.06 167 GLY A N 1
ATOM 1382 C CA . GLY A 1 167 ? 10.429 -8.219 -0.367 1.00 88.06 167 GLY A CA 1
ATOM 1383 C C . GLY A 1 167 ? 9.201 -7.919 0.489 1.00 88.06 167 GLY A C 1
ATOM 1384 O O . GLY A 1 167 ? 8.695 -8.819 1.154 1.00 88.06 167 GLY A O 1
ATOM 1385 N N . LEU A 1 168 ? 8.659 -6.703 0.381 1.00 84.50 168 LEU A N 1
ATOM 1386 C CA . LEU A 1 168 ? 7.428 -6.304 1.069 1.00 84.50 168 LEU A CA 1
ATOM 1387 C C . LEU A 1 168 ? 6.252 -7.228 0.737 1.00 84.50 168 LEU A C 1
ATOM 1389 O O . LEU A 1 168 ? 5.541 -7.682 1.631 1.00 84.50 168 LEU A O 1
ATOM 1393 N N . LEU A 1 169 ? 6.047 -7.546 -0.543 1.00 87.25 169 LEU A N 1
ATOM 1394 C CA . LEU A 1 169 ? 4.956 -8.425 -0.964 1.00 87.25 169 LEU A CA 1
ATOM 1395 C C . LEU A 1 169 ? 5.125 -9.849 -0.424 1.00 87.25 169 LEU A C 1
ATOM 1397 O O . LEU A 1 169 ? 4.138 -10.502 -0.082 1.00 87.25 169 LEU A O 1
ATOM 1401 N N . ARG A 1 170 ? 6.364 -10.348 -0.355 1.00 87.62 170 ARG A N 1
ATOM 1402 C CA . ARG A 1 170 ? 6.657 -11.645 0.260 1.00 87.62 170 ARG A CA 1
ATOM 1403 C C . ARG A 1 170 ? 6.301 -11.614 1.739 1.00 87.62 170 ARG A C 1
ATOM 1405 O O . ARG A 1 170 ? 5.577 -12.501 2.178 1.00 87.62 170 ARG A O 1
ATOM 1412 N N . ASP A 1 171 ? 6.753 -10.598 2.464 1.00 82.69 171 ASP A N 1
ATOM 1413 C CA . ASP A 1 171 ? 6.524 -10.483 3.902 1.00 82.69 171 ASP A CA 1
ATOM 1414 C C . ASP A 1 171 ? 5.016 -10.409 4.202 1.00 82.69 171 ASP A C 1
ATOM 1416 O O . ASP A 1 171 ? 4.534 -11.187 5.026 1.00 82.69 171 ASP A O 1
ATOM 1420 N N . LEU A 1 172 ? 4.245 -9.617 3.437 1.00 80.69 172 LEU A N 1
ATOM 1421 C CA . LEU A 1 172 ? 2.772 -9.605 3.500 1.00 80.69 172 LEU A CA 1
ATOM 1422 C C . LEU A 1 172 ? 2.170 -11.006 3.352 1.00 80.69 172 LEU A C 1
ATOM 1424 O O . LEU A 1 172 ? 1.297 -11.392 4.132 1.00 80.69 172 LEU A O 1
ATOM 1428 N N . LYS A 1 173 ? 2.650 -11.790 2.383 1.00 82.94 173 LYS A N 1
ATOM 1429 C CA . LYS A 1 173 ? 2.114 -13.123 2.084 1.00 82.94 173 LYS A CA 1
ATOM 1430 C C . LYS A 1 173 ? 2.508 -14.180 3.110 1.00 82.94 173 LYS A C 1
ATOM 1432 O O . LYS A 1 173 ? 1.712 -15.086 3.356 1.00 82.94 173 LYS A O 1
ATOM 1437 N N . THR A 1 174 ? 3.707 -14.095 3.681 1.00 81.56 174 THR A N 1
ATOM 1438 C CA . THR A 1 174 ? 4.281 -15.172 4.504 1.00 81.56 174 THR A CA 1
ATOM 1439 C C . THR A 1 174 ? 4.196 -14.940 6.006 1.00 81.56 174 THR A C 1
ATOM 1441 O O . THR A 1 174 ? 4.240 -15.914 6.755 1.00 81.56 174 THR A O 1
ATOM 1444 N N . ASP A 1 175 ? 4.079 -13.695 6.468 1.00 77.25 175 ASP A N 1
ATOM 1445 C CA . ASP A 1 175 ? 4.040 -13.407 7.901 1.00 77.25 175 ASP A CA 1
ATOM 1446 C C . ASP A 1 175 ? 2.663 -13.756 8.502 1.00 77.25 175 ASP A C 1
ATOM 1448 O O . ASP A 1 175 ? 1.628 -13.164 8.179 1.00 77.25 175 ASP A O 1
ATOM 1452 N N . GLN A 1 176 ? 2.651 -14.745 9.400 1.00 73.06 176 GLN A N 1
ATOM 1453 C CA . GLN A 1 176 ? 1.447 -15.188 10.107 1.00 73.06 176 GLN A CA 1
ATOM 1454 C C . GLN A 1 176 ? 0.903 -14.120 11.058 1.00 73.06 176 GLN A C 1
ATOM 1456 O O . GLN A 1 176 ? -0.312 -14.040 11.255 1.00 73.06 176 GLN A O 1
ATOM 1461 N N . ASN A 1 177 ? 1.772 -13.267 11.602 1.00 71.62 177 ASN A N 1
ATOM 1462 C CA . ASN A 1 177 ? 1.352 -12.146 12.427 1.00 71.62 177 ASN A CA 1
ATOM 1463 C C . ASN A 1 177 ? 0.548 -11.166 11.572 1.00 71.62 177 ASN A C 1
ATOM 1465 O O . ASN A 1 177 ? -0.538 -10.757 11.969 1.00 71.62 177 ASN A O 1
ATOM 1469 N N . LEU A 1 178 ? 0.986 -10.864 10.349 1.00 72.50 178 LEU A N 1
ATOM 1470 C CA . LEU A 1 178 ? 0.217 -9.990 9.460 1.00 72.50 178 LEU A CA 1
ATOM 1471 C C . LEU A 1 178 ? -1.195 -10.514 9.197 1.00 72.50 178 LEU A C 1
ATOM 1473 O O . LEU A 1 178 ? -2.152 -9.745 9.235 1.00 72.50 178 LEU A O 1
ATOM 1477 N N . TYR A 1 179 ? -1.337 -11.824 9.003 1.00 71.94 179 TYR A N 1
ATOM 1478 C CA . TYR A 1 179 ? -2.649 -12.450 8.852 1.00 71.94 179 TYR A CA 1
ATOM 1479 C C . TYR A 1 179 ? -3.529 -12.268 10.100 1.00 71.94 179 TYR A C 1
ATOM 1481 O O . TYR A 1 179 ? -4.694 -11.891 9.986 1.00 71.94 179 TYR A O 1
ATOM 1489 N N . LEU A 1 180 ? -2.960 -12.477 11.289 1.00 73.69 180 LEU A N 1
ATOM 1490 C CA . LEU A 1 180 ? -3.663 -12.358 12.568 1.00 73.69 180 LEU A CA 1
ATOM 1491 C C . LEU A 1 180 ? -4.035 -10.906 12.924 1.00 73.69 180 LEU A C 1
ATOM 1493 O O . LEU A 1 180 ? -5.094 -10.652 13.497 1.00 73.69 180 LEU A O 1
ATOM 1497 N N . PHE A 1 181 ? -3.158 -9.949 12.616 1.00 74.12 181 PHE A N 1
ATOM 1498 C CA . PHE A 1 181 ? -3.268 -8.569 13.096 1.00 74.12 181 PHE A CA 1
ATOM 1499 C C . PHE A 1 181 ? -4.021 -7.641 12.133 1.00 74.12 181 PHE A C 1
ATOM 1501 O O . PHE A 1 181 ? -4.621 -6.678 12.611 1.00 74.12 181 PHE A O 1
ATOM 1508 N N . PHE A 1 182 ? -4.030 -7.930 10.825 1.00 73.62 182 PHE A N 1
ATOM 1509 C CA . PHE A 1 182 ? -4.550 -7.017 9.794 1.00 73.62 182 PHE A CA 1
ATOM 1510 C C . PHE A 1 182 ? -5.779 -7.504 9.026 1.00 73.62 182 PHE A C 1
ATOM 1512 O O . PHE A 1 182 ? -6.393 -6.693 8.341 1.00 73.62 182 PHE A O 1
ATOM 1519 N N . GLY A 1 183 ? -6.153 -8.784 9.107 1.00 76.12 183 GLY A N 1
ATOM 1520 C CA . GLY A 1 183 ? -7.386 -9.279 8.486 1.00 76.12 183 GLY A CA 1
ATOM 1521 C C . GLY A 1 183 ? -7.516 -8.911 7.008 1.00 76.12 183 GLY A C 1
ATOM 1522 O O . GLY A 1 183 ? -6.647 -9.245 6.202 1.00 76.12 183 GLY A O 1
ATOM 1523 N N . THR A 1 184 ? -8.597 -8.213 6.650 1.00 74.94 184 THR A N 1
ATOM 1524 C CA . THR A 1 184 ? -8.853 -7.798 5.262 1.00 74.94 184 THR A CA 1
ATOM 1525 C C . THR A 1 184 ? -8.017 -6.590 4.835 1.00 74.94 184 THR A C 1
ATOM 1527 O O . THR A 1 184 ? -7.689 -6.469 3.655 1.00 74.94 184 THR A O 1
ATOM 1530 N N . GLU A 1 185 ? -7.569 -5.750 5.777 1.00 74.56 185 GLU A N 1
ATOM 1531 C CA . GLU A 1 185 ? -6.666 -4.617 5.511 1.00 74.56 185 GLU A CA 1
ATOM 1532 C C . GLU A 1 185 ? -5.348 -5.092 4.871 1.00 74.56 185 GLU A C 1
ATOM 1534 O O . GLU A 1 185 ? -4.785 -4.423 4.004 1.00 74.56 185 GLU A O 1
ATOM 1539 N N . LYS A 1 186 ? -4.899 -6.307 5.215 1.00 79.38 186 LYS A N 1
ATOM 1540 C CA . LYS A 1 186 ? -3.756 -6.969 4.570 1.00 79.38 186 LYS A CA 1
ATOM 1541 C C . LYS A 1 186 ? -3.948 -7.109 3.056 1.00 79.38 186 LYS A C 1
ATOM 1543 O O . LYS A 1 186 ? -3.008 -6.849 2.312 1.00 79.38 186 LYS A O 1
ATOM 1548 N N . ILE A 1 187 ? -5.136 -7.517 2.605 1.00 80.94 187 ILE A N 1
ATOM 1549 C CA . ILE A 1 187 ? -5.432 -7.731 1.178 1.00 80.94 187 ILE A CA 1
ATOM 1550 C C . ILE A 1 187 ? -5.279 -6.408 0.422 1.00 80.94 187 ILE A C 1
ATOM 1552 O O . ILE A 1 187 ? -4.644 -6.361 -0.628 1.00 80.94 187 ILE A O 1
ATOM 1556 N N . ILE A 1 188 ? -5.766 -5.314 1.013 1.00 79.69 188 ILE A N 1
ATOM 1557 C CA . ILE A 1 188 ? -5.629 -3.964 0.456 1.00 79.69 188 ILE A CA 1
ATOM 1558 C C . ILE A 1 188 ? -4.146 -3.572 0.335 1.00 79.69 188 ILE A C 1
ATOM 1560 O O . ILE A 1 188 ? -3.733 -3.020 -0.687 1.00 79.69 188 ILE A O 1
ATOM 1564 N N . PHE A 1 189 ? -3.321 -3.866 1.347 1.00 79.31 189 PHE A N 1
ATOM 1565 C CA . PHE A 1 189 ? -1.877 -3.617 1.267 1.00 79.31 189 PHE A CA 1
ATOM 1566 C C . PHE A 1 189 ? -1.197 -4.474 0.195 1.00 79.31 189 PHE A C 1
ATOM 1568 O O . PHE A 1 189 ? -0.381 -3.949 -0.564 1.00 79.31 189 PHE A O 1
ATOM 1575 N N . GLU A 1 190 ? -1.551 -5.756 0.088 1.00 85.62 190 GLU A N 1
ATOM 1576 C CA . GLU A 1 190 ? -1.017 -6.657 -0.939 1.00 85.62 190 GLU A CA 1
ATOM 1577 C C . GLU A 1 190 ? -1.323 -6.154 -2.351 1.00 85.62 190 GLU A C 1
ATOM 1579 O O . GLU A 1 190 ? -0.411 -6.049 -3.173 1.00 85.62 190 GLU A O 1
ATOM 1584 N N . GLU A 1 191 ? -2.577 -5.797 -2.631 1.00 86.50 191 GLU A N 1
ATOM 1585 C CA . GLU A 1 191 ? -2.995 -5.263 -3.932 1.00 86.50 191 GLU A CA 1
ATOM 1586 C C . GLU A 1 191 ? -2.248 -3.977 -4.284 1.00 86.50 191 GLU A C 1
ATOM 1588 O O . GLU A 1 191 ? -1.809 -3.787 -5.424 1.00 86.50 191 GLU A O 1
ATOM 1593 N N . ARG A 1 192 ? -2.048 -3.104 -3.295 1.00 85.19 192 ARG A N 1
ATOM 1594 C CA . ARG A 1 192 ? -1.360 -1.830 -3.490 1.00 85.19 192 ARG A CA 1
ATOM 1595 C C . ARG A 1 192 ? 0.123 -2.013 -3.794 1.00 85.19 192 ARG A C 1
ATOM 1597 O O . ARG A 1 192 ? 0.616 -1.425 -4.754 1.00 85.19 192 ARG A O 1
ATOM 1604 N N . VAL A 1 193 ? 0.820 -2.850 -3.025 1.00 86.56 193 VAL A N 1
ATOM 1605 C CA . VAL A 1 193 ? 2.230 -3.190 -3.284 1.00 86.56 193 VAL A CA 1
ATOM 1606 C C . VAL A 1 193 ? 2.373 -3.863 -4.649 1.00 86.56 193 VAL A C 1
ATOM 1608 O O . VAL A 1 193 ? 3.282 -3.530 -5.406 1.00 86.56 193 VAL A O 1
ATOM 1611 N N . ASN A 1 194 ? 1.453 -4.763 -5.002 1.00 88.88 194 ASN A N 1
ATOM 1612 C CA . ASN A 1 194 ? 1.470 -5.442 -6.293 1.00 88.88 194 ASN A CA 1
ATOM 1613 C C . ASN A 1 194 ? 1.250 -4.469 -7.466 1.00 88.88 194 ASN A C 1
ATOM 1615 O O . ASN A 1 194 ? 1.910 -4.589 -8.494 1.00 88.88 194 ASN A O 1
ATOM 1619 N N . THR A 1 195 ? 0.377 -3.472 -7.303 1.00 88.38 195 THR A N 1
ATOM 1620 C CA . THR A 1 195 ? 0.162 -2.417 -8.309 1.00 88.38 195 THR A CA 1
ATOM 1621 C C . THR A 1 195 ? 1.442 -1.617 -8.549 1.00 88.38 195 THR A C 1
ATOM 1623 O O . THR A 1 195 ? 1.882 -1.498 -9.691 1.00 88.38 195 THR A O 1
ATOM 1626 N N . LEU A 1 196 ? 2.099 -1.161 -7.478 1.00 87.56 196 LEU A N 1
ATOM 1627 C CA . LEU A 1 196 ? 3.378 -0.448 -7.574 1.00 87.56 196 LEU A CA 1
ATOM 1628 C C . LEU A 1 196 ? 4.466 -1.303 -8.236 1.00 87.56 196 LEU A C 1
ATOM 1630 O O . LEU A 1 196 ? 5.246 -0.811 -9.049 1.00 87.56 196 LEU A O 1
ATOM 1634 N N . LEU A 1 197 ? 4.503 -2.601 -7.926 1.00 90.00 197 LEU A N 1
ATOM 1635 C CA . LEU A 1 197 ? 5.464 -3.529 -8.519 1.00 90.00 197 LEU A CA 1
ATOM 1636 C C . LEU A 1 197 ? 5.268 -3.651 -10.035 1.00 90.00 197 LEU A C 1
ATOM 1638 O O . LEU A 1 197 ? 6.248 -3.683 -10.786 1.00 90.00 197 LEU A O 1
ATOM 1642 N N . VAL A 1 198 ? 4.015 -3.693 -10.493 1.00 90.06 198 VAL A N 1
ATOM 1643 C CA . VAL A 1 198 ? 3.675 -3.704 -11.922 1.00 90.06 198 VAL A CA 1
ATOM 1644 C C . VAL A 1 198 ? 4.087 -2.393 -12.589 1.00 90.06 198 VAL A C 1
ATOM 1646 O O . VAL A 1 198 ? 4.714 -2.436 -13.648 1.00 90.06 198 VAL A O 1
ATOM 1649 N N . GLU A 1 199 ? 3.800 -1.246 -11.969 1.00 89.62 199 GLU A N 1
ATOM 1650 C CA . GLU A 1 199 ? 4.190 0.075 -12.482 1.00 89.62 199 GLU A CA 1
ATOM 1651 C C . GLU A 1 199 ? 5.708 0.180 -12.676 1.00 89.62 199 GLU A C 1
ATOM 1653 O O . GLU A 1 199 ? 6.172 0.508 -13.769 1.00 89.62 199 GLU A O 1
ATOM 1658 N N . LYS A 1 200 ? 6.493 -0.198 -11.662 1.00 90.75 200 LYS A N 1
ATOM 1659 C CA . LYS A 1 200 ? 7.962 -0.171 -11.732 1.00 90.75 200 LYS A CA 1
ATOM 1660 C C . LYS A 1 200 ? 8.535 -1.180 -12.719 1.00 90.75 200 LYS A C 1
ATOM 1662 O O . LYS A 1 200 ? 9.480 -0.878 -13.448 1.00 90.75 200 LYS A O 1
ATOM 1667 N N . SER A 1 201 ? 7.920 -2.354 -12.832 1.00 90.25 201 SER A N 1
ATOM 1668 C CA . SER A 1 201 ? 8.297 -3.338 -13.854 1.00 90.25 201 SER A CA 1
ATOM 1669 C C . SER A 1 201 ? 8.046 -2.818 -15.274 1.00 90.25 201 SER A C 1
ATOM 1671 O O . SER A 1 201 ? 8.861 -3.054 -16.171 1.00 90.25 201 SER A O 1
ATOM 1673 N N . ALA A 1 202 ? 6.947 -2.089 -15.487 1.00 89.56 202 ALA A N 1
ATOM 1674 C CA . ALA A 1 202 ? 6.652 -1.443 -16.762 1.00 89.56 202 ALA A CA 1
ATOM 1675 C C . ALA A 1 202 ? 7.639 -0.302 -17.058 1.00 89.56 202 ALA A C 1
ATOM 1677 O O . ALA A 1 202 ? 8.142 -0.214 -18.179 1.00 89.56 202 ALA A O 1
ATOM 1678 N N . GLU A 1 203 ? 7.977 0.514 -16.057 1.00 90.88 203 GLU A N 1
ATOM 1679 C CA . GLU A 1 203 ? 8.984 1.578 -16.161 1.00 90.88 203 GLU A CA 1
ATOM 1680 C C . GLU A 1 203 ? 10.346 1.020 -16.609 1.00 90.88 203 GLU A C 1
ATOM 1682 O O . GLU A 1 203 ? 10.917 1.480 -17.603 1.00 90.88 203 GLU A O 1
ATOM 1687 N N . ARG A 1 204 ? 10.817 -0.056 -15.966 1.00 91.69 204 ARG A N 1
ATOM 1688 C CA . ARG A 1 204 ? 12.041 -0.773 -16.358 1.00 91.69 204 ARG A CA 1
ATOM 1689 C C . ARG A 1 204 ? 11.994 -1.253 -17.811 1.00 91.69 204 ARG A C 1
ATOM 1691 O O . ARG A 1 204 ? 12.974 -1.132 -18.550 1.00 91.69 204 ARG A O 1
ATOM 1698 N N . ALA A 1 205 ? 10.869 -1.835 -18.228 1.00 88.38 205 ALA A N 1
ATOM 1699 C CA . ALA A 1 205 ? 10.706 -2.335 -19.590 1.00 88.38 205 ALA A CA 1
ATOM 1700 C C . ALA A 1 205 ? 10.764 -1.198 -20.623 1.00 88.38 205 ALA A C 1
ATOM 1702 O O . ALA A 1 205 ? 11.414 -1.349 -21.660 1.00 88.38 205 ALA A O 1
ATOM 1703 N N . LEU A 1 206 ? 10.143 -0.054 -20.323 1.00 87.94 206 LEU A N 1
ATOM 1704 C CA . LEU A 1 206 ? 10.183 1.138 -21.170 1.00 87.94 206 LEU A CA 1
ATOM 1705 C C . LEU A 1 206 ? 11.601 1.697 -21.302 1.00 87.94 206 LEU A C 1
ATOM 1707 O O . LEU A 1 206 ? 12.034 1.946 -22.427 1.00 87.94 206 LEU A O 1
ATOM 1711 N N . GLN A 1 207 ? 12.351 1.813 -20.201 1.00 87.38 207 GLN A N 1
ATOM 1712 C CA . GLN A 1 207 ? 13.750 2.256 -20.249 1.00 87.38 207 GLN A CA 1
ATOM 1713 C C . GLN A 1 207 ? 14.602 1.342 -21.134 1.00 87.38 207 GLN A C 1
ATOM 1715 O O . GLN A 1 207 ? 15.346 1.818 -21.991 1.00 87.38 207 GLN A O 1
ATOM 1720 N N . LYS A 1 208 ? 14.431 0.021 -21.009 1.00 86.00 208 LYS A N 1
ATOM 1721 C CA . LYS A 1 208 ? 15.140 -0.949 -21.851 1.00 86.00 208 LYS A CA 1
ATOM 1722 C C . LYS A 1 208 ? 14.813 -0.780 -23.336 1.00 86.00 208 LYS A C 1
ATOM 1724 O O . LYS A 1 208 ? 15.713 -0.855 -24.171 1.00 86.00 208 LYS A O 1
ATOM 1729 N N . ILE A 1 209 ? 13.540 -0.565 -23.675 1.00 84.62 209 ILE A N 1
ATOM 1730 C CA . ILE A 1 209 ? 13.120 -0.308 -25.059 1.00 84.62 209 ILE A CA 1
ATOM 1731 C C . ILE A 1 209 ? 13.750 0.991 -25.564 1.00 84.62 209 ILE A C 1
ATOM 1733 O O . ILE A 1 209 ? 14.283 1.010 -26.671 1.00 84.62 209 ILE A O 1
ATOM 1737 N N . GLN A 1 210 ? 13.731 2.054 -24.760 1.00 81.00 210 GLN A N 1
ATOM 1738 C CA . GLN A 1 210 ? 14.306 3.340 -25.137 1.00 81.00 210 GLN A CA 1
ATOM 1739 C C . GLN A 1 210 ? 15.807 3.227 -25.432 1.00 81.00 210 GLN A C 1
ATOM 1741 O O . GLN A 1 210 ? 16.237 3.652 -26.504 1.00 81.00 210 GLN A O 1
ATOM 1746 N N . SER A 1 211 ? 16.585 2.569 -24.567 1.00 77.50 211 SER A N 1
ATOM 1747 C CA . SER A 1 211 ? 18.018 2.349 -24.806 1.00 77.50 211 SER A CA 1
ATOM 1748 C C . SER A 1 211 ? 18.277 1.551 -26.089 1.00 77.50 211 SER A C 1
ATOM 1750 O O . SER A 1 211 ? 19.146 1.907 -26.880 1.00 77.50 211 SER A O 1
ATOM 1752 N N . GLN A 1 212 ? 17.477 0.513 -26.362 1.00 80.75 212 GLN A N 1
ATOM 1753 C CA . GLN A 1 212 ? 17.595 -0.269 -27.602 1.00 80.75 212 GLN A CA 1
ATOM 1754 C C . GLN A 1 212 ? 17.259 0.546 -28.855 1.00 80.75 212 GLN A C 1
ATOM 1756 O O . GLN A 1 212 ? 17.841 0.330 -29.922 1.00 80.75 212 GLN A O 1
ATOM 1761 N N . VAL A 1 213 ? 16.292 1.456 -28.752 1.00 73.94 213 VAL A N 1
ATOM 1762 C CA . VAL A 1 213 ? 15.931 2.369 -29.837 1.00 73.94 213 VAL A CA 1
ATOM 1763 C C . VAL A 1 213 ? 17.077 3.347 -30.090 1.00 73.94 213 VAL A C 1
ATOM 1765 O O . VAL A 1 213 ? 17.498 3.486 -31.238 1.00 73.94 213 VAL A O 1
ATOM 1768 N N . GLU A 1 214 ? 17.629 3.962 -29.045 1.00 72.25 214 GLU A N 1
ATOM 1769 C CA . GLU A 1 214 ? 18.770 4.882 -29.137 1.00 72.25 214 GLU A CA 1
ATOM 1770 C C . GLU A 1 214 ? 20.006 4.213 -29.762 1.00 72.25 214 GLU A C 1
ATOM 1772 O O . GLU A 1 214 ? 20.590 4.771 -30.694 1.00 72.25 214 GLU A O 1
ATOM 1777 N N . GLU A 1 215 ? 20.351 2.988 -29.351 1.00 67.06 215 GLU A N 1
ATOM 1778 C CA . GLU A 1 215 ? 21.448 2.207 -29.944 1.00 67.06 215 GLU A CA 1
ATOM 1779 C C . GLU A 1 215 ? 21.229 1.933 -31.439 1.00 67.06 215 GLU A C 1
ATOM 1781 O O . GLU A 1 215 ? 22.129 2.145 -32.256 1.00 67.06 215 GLU A O 1
ATOM 1786 N N . ARG A 1 216 ? 20.018 1.515 -31.830 1.00 64.31 216 ARG A N 1
ATOM 1787 C CA . ARG A 1 216 ? 19.685 1.267 -33.244 1.00 64.31 216 ARG A CA 1
ATOM 1788 C C . ARG A 1 216 ? 19.716 2.545 -34.077 1.00 64.31 216 ARG A C 1
ATOM 1790 O O . ARG A 1 216 ? 20.164 2.510 -35.222 1.00 64.31 216 ARG A O 1
ATOM 1797 N N . PHE A 1 217 ? 19.252 3.668 -33.532 1.00 59.72 217 PHE A N 1
ATOM 1798 C CA . PHE A 1 217 ? 19.337 4.958 -34.217 1.00 59.72 217 PHE A CA 1
ATOM 1799 C C . PHE A 1 217 ? 20.786 5.435 -34.357 1.00 59.72 217 PHE A C 1
ATOM 1801 O O . PHE A 1 217 ? 21.138 5.963 -35.413 1.00 59.72 217 PHE A O 1
ATOM 1808 N N . ALA A 1 218 ? 21.634 5.240 -33.345 1.00 60.28 218 ALA A N 1
ATOM 1809 C CA . ALA A 1 218 ? 23.056 5.570 -33.424 1.00 60.28 218 ALA A CA 1
ATOM 1810 C C . ALA A 1 218 ? 23.781 4.729 -34.493 1.00 60.28 218 ALA A C 1
ATOM 1812 O O . ALA A 1 218 ? 24.516 5.287 -35.309 1.00 60.28 218 ALA A O 1
ATOM 1813 N N . ASP A 1 219 ? 23.513 3.421 -34.553 1.00 58.81 219 ASP A N 1
ATOM 1814 C CA . ASP A 1 219 ? 24.089 2.509 -35.551 1.00 58.81 219 ASP A CA 1
ATOM 1815 C C . ASP A 1 219 ? 23.678 2.893 -36.986 1.00 58.81 219 ASP A C 1
ATOM 1817 O O . ASP A 1 219 ? 24.531 3.150 -37.841 1.00 58.81 219 ASP A O 1
ATOM 1821 N N . VAL A 1 220 ? 22.373 3.067 -37.238 1.00 57.38 220 VAL A N 1
ATOM 1822 C CA . VAL A 1 220 ? 21.838 3.445 -38.563 1.00 57.38 220 VAL A CA 1
ATOM 1823 C C . VAL A 1 220 ? 22.361 4.807 -39.038 1.00 57.38 220 VAL A C 1
ATOM 1825 O O . VAL A 1 220 ? 22.574 4.997 -40.239 1.00 57.38 220 VAL A O 1
ATOM 1828 N N . ASN A 1 221 ? 22.602 5.744 -38.119 1.00 53.38 221 ASN A N 1
ATOM 1829 C CA . ASN A 1 221 ? 23.104 7.081 -38.435 1.00 53.38 221 ASN A CA 1
ATOM 1830 C C . ASN A 1 221 ? 24.642 7.170 -38.513 1.00 53.38 221 ASN A C 1
ATOM 1832 O O . ASN A 1 221 ? 25.166 8.215 -38.894 1.00 53.38 221 ASN A O 1
ATOM 1836 N N . SER A 1 222 ? 25.396 6.119 -38.199 1.00 57.00 222 SER A N 1
ATOM 1837 C CA . SER A 1 222 ? 26.867 6.177 -38.241 1.00 57.00 222 SER A CA 1
ATOM 1838 C C . SER A 1 222 ? 27.472 5.812 -39.607 1.00 57.00 222 SER A C 1
ATOM 1840 O O . SER A 1 222 ? 28.603 6.194 -39.905 1.00 57.00 222 SER A O 1
ATOM 1842 N N . HIS A 1 223 ? 26.727 5.108 -40.468 1.00 65.62 223 HIS A N 1
ATOM 1843 C CA . HIS A 1 223 ? 27.276 4.521 -41.693 1.00 65.62 223 HIS A CA 1
ATOM 1844 C C . HIS A 1 223 ? 27.190 5.471 -42.904 1.00 65.62 223 HIS A C 1
ATOM 1846 O O . HIS A 1 223 ? 26.110 5.939 -43.271 1.00 65.62 223 HIS A O 1
ATOM 1852 N N . LEU A 1 224 ? 28.320 5.694 -43.589 1.00 73.06 224 LEU A N 1
ATOM 1853 C CA . LEU A 1 224 ? 28.412 6.505 -44.820 1.00 73.06 224 LEU A CA 1
ATOM 1854 C C . LEU A 1 224 ? 28.023 5.743 -46.099 1.00 73.06 224 LEU A C 1
ATOM 1856 O O . LEU A 1 224 ? 28.210 6.262 -47.195 1.00 73.06 224 LEU A O 1
ATOM 1860 N N . ASP A 1 225 ? 27.468 4.534 -45.969 1.00 79.62 225 ASP A N 1
ATOM 1861 C CA . ASP A 1 225 ? 27.029 3.735 -47.120 1.00 79.62 225 ASP A CA 1
ATOM 1862 C C . ASP A 1 225 ? 25.852 4.448 -47.792 1.00 79.62 225 ASP A C 1
ATOM 1864 O O . ASP A 1 225 ? 24.878 4.814 -47.135 1.00 79.62 225 ASP A O 1
ATOM 1868 N N . ILE A 1 226 ? 25.945 4.648 -49.106 1.00 78.38 226 ILE A N 1
ATOM 1869 C CA . ILE A 1 226 ? 24.934 5.320 -49.930 1.00 78.38 226 ILE A CA 1
ATOM 1870 C C . ILE A 1 226 ? 23.528 4.718 -49.792 1.00 78.38 226 ILE A C 1
ATOM 1872 O O . ILE A 1 226 ? 22.532 5.421 -49.950 1.00 78.38 226 ILE A O 1
ATOM 1876 N N . PHE A 1 227 ? 23.427 3.426 -49.477 1.00 81.31 227 PHE A N 1
ATOM 1877 C CA . PHE A 1 227 ? 22.162 2.726 -49.262 1.00 81.31 227 PHE A CA 1
ATOM 1878 C C . PHE A 1 227 ? 21.634 2.868 -47.823 1.00 81.31 227 PHE A C 1
ATOM 1880 O O . PHE A 1 227 ? 20.638 2.233 -47.466 1.00 81.31 227 PHE A O 1
ATOM 1887 N N . LYS A 1 228 ? 22.291 3.678 -46.987 1.00 80.00 228 LYS A N 1
ATOM 1888 C CA . LYS A 1 228 ? 21.874 4.063 -45.632 1.00 80.00 228 LYS A CA 1
ATOM 1889 C C . LYS A 1 228 ? 21.510 5.555 -45.598 1.00 80.00 228 LYS A C 1
ATOM 1891 O O . LYS A 1 228 ? 21.982 6.311 -46.444 1.00 80.00 228 LYS A O 1
ATOM 1896 N N . PRO A 1 229 ? 20.697 6.024 -44.630 1.00 80.69 229 PRO A N 1
ATOM 1897 C CA . PRO A 1 229 ? 20.164 7.391 -44.642 1.00 80.69 229 PRO A CA 1
ATOM 1898 C C . PRO A 1 229 ? 21.220 8.506 -44.735 1.00 80.69 229 PRO A C 1
ATOM 1900 O O . PRO A 1 229 ? 21.054 9.435 -45.525 1.00 80.69 229 PRO A O 1
ATOM 1903 N N . ASN A 1 230 ? 22.324 8.413 -43.985 1.00 78.75 230 ASN A N 1
ATOM 1904 C CA . ASN A 1 230 ? 23.365 9.448 -43.997 1.00 78.75 230 ASN A CA 1
ATOM 1905 C C . ASN A 1 230 ? 24.271 9.389 -45.229 1.00 78.75 230 ASN A C 1
ATOM 1907 O O . ASN A 1 230 ? 24.613 10.445 -45.764 1.00 78.75 230 ASN A O 1
ATOM 1911 N N . GLY A 1 231 ? 24.596 8.196 -45.736 1.00 83.88 231 GLY A N 1
ATOM 1912 C CA . GLY A 1 231 ? 25.275 8.074 -47.025 1.00 83.88 231 GLY A CA 1
ATOM 1913 C C . GLY A 1 231 ? 24.398 8.551 -48.184 1.00 83.88 231 GLY A C 1
ATOM 1914 O O . GLY A 1 231 ? 24.883 9.287 -49.037 1.00 83.88 231 GLY A O 1
ATOM 1915 N N . PHE A 1 232 ? 23.091 8.258 -48.175 1.00 86.81 232 PHE A N 1
ATOM 1916 C CA . PHE A 1 232 ? 22.148 8.798 -49.161 1.00 86.81 232 PHE A CA 1
ATOM 1917 C C . PHE A 1 232 ? 22.076 10.324 -49.098 1.00 86.81 232 PHE A C 1
ATOM 1919 O O . PHE A 1 232 ? 22.180 10.984 -50.127 1.00 86.81 232 PHE A O 1
ATOM 1926 N N . ARG A 1 233 ? 21.952 10.902 -47.896 1.00 86.44 233 ARG A N 1
ATOM 1927 C CA . ARG A 1 233 ? 21.936 12.358 -47.696 1.00 86.44 233 ARG A CA 1
ATOM 1928 C C . ARG A 1 233 ? 23.230 13.019 -48.178 1.00 86.44 233 ARG A C 1
ATOM 1930 O O . ARG A 1 233 ? 23.169 14.071 -48.811 1.00 86.44 233 ARG A O 1
ATOM 1937 N N . LEU A 1 234 ? 24.388 12.414 -47.900 1.00 88.12 234 LEU A N 1
ATOM 1938 C CA . LEU A 1 234 ? 25.677 12.884 -48.415 1.00 88.12 234 LEU A CA 1
ATOM 1939 C C . LEU A 1 234 ? 25.723 12.807 -49.940 1.00 88.12 234 LEU A C 1
ATOM 1941 O O . LEU A 1 234 ? 26.164 13.751 -50.594 1.00 88.12 234 LEU A O 1
ATOM 1945 N N . PHE A 1 235 ? 25.249 11.700 -50.503 1.00 89.69 235 PHE A N 1
ATOM 1946 C CA . PHE A 1 235 ? 25.248 11.478 -51.940 1.00 89.69 235 PHE A CA 1
ATOM 1947 C C . PHE A 1 235 ? 24.326 12.460 -52.653 1.00 89.69 235 PHE A C 1
ATOM 1949 O O . PHE A 1 235 ? 24.763 13.128 -53.580 1.00 89.69 235 PHE A O 1
ATOM 1956 N N . ASP A 1 236 ? 23.097 12.633 -52.179 1.00 90.12 236 ASP A N 1
ATOM 1957 C CA . ASP A 1 236 ? 22.135 13.597 -52.716 1.00 90.12 236 ASP A CA 1
ATOM 1958 C C . ASP A 1 236 ? 22.663 15.037 -52.639 1.00 90.12 236 ASP A C 1
ATOM 1960 O O . ASP A 1 236 ? 22.556 15.798 -53.602 1.00 90.12 236 ASP A O 1
ATOM 1964 N N . TYR A 1 237 ? 23.338 15.402 -51.544 1.00 89.75 237 TYR A N 1
ATOM 1965 C CA . TYR A 1 237 ? 24.011 16.697 -51.446 1.00 89.75 237 TYR A CA 1
ATOM 1966 C C . TYR A 1 237 ? 25.112 16.859 -52.508 1.00 89.75 237 TYR A C 1
ATOM 1968 O O . TYR A 1 237 ? 25.188 17.901 -53.164 1.00 89.75 237 TYR A O 1
ATOM 1976 N N . LEU A 1 238 ? 25.952 15.838 -52.702 1.00 89.94 238 LEU A N 1
ATOM 1977 C CA . LEU A 1 238 ? 27.008 15.835 -53.721 1.00 89.94 238 LEU A CA 1
ATOM 1978 C C . LEU A 1 238 ? 26.433 15.927 -55.140 1.00 89.94 238 LEU A C 1
ATOM 1980 O O . LEU A 1 238 ? 26.930 16.707 -55.953 1.00 89.94 238 LEU A O 1
ATOM 1984 N N . MET A 1 239 ? 25.358 15.190 -55.411 1.00 88.19 239 MET A N 1
ATOM 1985 C CA . MET A 1 239 ? 24.640 15.193 -56.685 1.00 88.19 239 MET A CA 1
ATOM 1986 C C . MET A 1 239 ? 24.049 16.568 -57.009 1.00 88.19 239 MET A C 1
ATOM 1988 O O . MET A 1 239 ? 24.151 17.025 -58.144 1.00 88.19 239 MET A O 1
ATOM 1992 N N . LYS A 1 240 ? 23.473 17.255 -56.018 1.00 86.38 240 LYS A N 1
ATOM 1993 C CA . LYS A 1 240 ? 22.845 18.573 -56.206 1.00 86.38 240 LYS A CA 1
ATOM 1994 C C . LYS A 1 240 ? 23.845 19.715 -56.366 1.00 86.38 240 LYS A C 1
ATOM 1996 O O . LYS A 1 240 ? 23.577 20.646 -57.118 1.00 86.38 240 LYS A O 1
ATOM 2001 N N . ASN A 1 241 ? 24.971 19.669 -55.653 1.00 85.38 241 ASN A N 1
ATOM 2002 C CA . ASN A 1 241 ? 25.847 20.839 -55.499 1.00 85.38 241 ASN A CA 1
ATOM 2003 C C . ASN A 1 241 ? 27.197 20.722 -56.216 1.00 85.38 241 ASN A C 1
ATOM 2005 O O . ASN A 1 241 ? 27.874 21.732 -56.410 1.00 85.38 241 ASN A O 1
ATOM 2009 N N . HIS A 1 242 ? 27.627 19.510 -56.572 1.00 82.62 242 HIS A N 1
ATOM 2010 C CA . HIS A 1 242 ? 29.008 19.269 -57.000 1.00 82.62 242 HIS A CA 1
ATOM 2011 C C . HIS A 1 242 ? 29.148 18.424 -58.267 1.00 82.62 242 HIS A C 1
ATOM 2013 O O . HIS A 1 242 ? 30.271 18.156 -58.700 1.00 82.62 242 HIS A O 1
ATOM 2019 N N . LEU A 1 243 ? 28.034 18.025 -58.878 1.00 80.75 243 LEU A N 1
ATOM 2020 C CA . LEU A 1 243 ? 28.039 17.315 -60.147 1.00 80.75 243 LEU A CA 1
ATOM 2021 C C . LEU A 1 243 ? 28.486 18.260 -61.271 1.00 80.75 243 LEU A C 1
ATOM 2023 O O . LEU A 1 243 ? 27.903 19.328 -61.462 1.00 80.75 243 LEU A O 1
ATOM 2027 N N . SER A 1 244 ? 29.531 17.891 -62.017 1.00 68.81 244 SER A N 1
ATOM 2028 C CA . SER A 1 244 ? 29.962 18.697 -63.162 1.00 68.81 244 SER A CA 1
ATOM 2029 C C . SER A 1 244 ? 28.890 18.721 -64.258 1.00 68.81 244 SER A C 1
ATOM 2031 O O . SER A 1 244 ? 28.380 17.680 -64.670 1.00 68.81 244 SER A O 1
ATOM 2033 N N . SER A 1 245 ? 28.553 19.906 -64.771 1.00 62.06 245 SER A N 1
ATOM 2034 C CA . SER A 1 245 ? 27.708 20.037 -65.959 1.00 62.06 245 SER A CA 1
ATOM 2035 C C . SER A 1 245 ? 28.527 19.696 -67.217 1.00 62.06 245 SER A C 1
ATOM 2037 O O . SER A 1 245 ? 29.570 20.293 -67.480 1.00 62.06 245 SER A O 1
ATOM 2039 N N . GLY A 1 246 ? 28.086 18.704 -68.001 1.00 66.38 246 GLY A N 1
ATOM 2040 C CA . GLY A 1 246 ? 28.735 18.291 -69.259 1.00 66.38 246 GLY A CA 1
ATOM 2041 C C . GLY A 1 246 ? 29.595 17.017 -69.168 1.00 66.38 246 GLY A C 1
ATOM 2042 O O . GLY A 1 246 ? 29.294 16.098 -68.412 1.00 66.38 246 GLY A O 1
ATOM 2043 N N . LYS A 1 247 ? 30.657 16.902 -69.985 1.00 63.00 247 LYS A N 1
ATOM 2044 C CA . LYS A 1 247 ? 31.508 15.693 -70.049 1.00 63.00 247 LYS A CA 1
ATOM 2045 C C . LYS A 1 247 ? 32.331 15.537 -68.761 1.00 63.00 247 LYS A C 1
ATOM 2047 O O . LYS A 1 247 ? 33.404 16.116 -68.641 1.00 63.00 247 LYS A O 1
ATOM 2052 N N . GLY A 1 248 ? 31.851 14.737 -67.810 1.00 74.69 248 GLY A N 1
ATOM 2053 C CA . GLY A 1 248 ? 32.572 14.491 -66.553 1.00 74.69 248 GLY A CA 1
ATOM 2054 C C . GLY A 1 248 ? 31.725 13.925 -65.418 1.00 74.69 248 GLY A C 1
ATOM 2055 O O . GLY A 1 248 ? 32.262 13.195 -64.585 1.00 74.69 248 GLY A O 1
ATOM 2056 N N . TRP A 1 249 ? 30.410 14.156 -65.437 1.00 82.75 249 TRP A N 1
ATOM 2057 C CA . TRP A 1 249 ? 29.508 13.779 -64.344 1.00 82.75 249 TRP A CA 1
ATOM 2058 C C . TRP A 1 249 ? 29.555 12.286 -63.985 1.00 82.75 249 TRP A C 1
ATOM 2060 O O . TRP A 1 249 ? 29.545 11.928 -62.812 1.00 82.75 249 TRP A O 1
ATOM 2070 N N . GLN A 1 250 ? 29.709 11.400 -64.976 1.00 84.19 250 GLN A N 1
ATOM 2071 C CA . GLN A 1 250 ? 29.834 9.954 -64.745 1.00 84.19 250 GLN A CA 1
ATOM 2072 C C . GLN A 1 250 ? 31.080 9.600 -63.917 1.00 84.19 250 GLN A C 1
ATOM 2074 O O . GLN A 1 250 ? 31.048 8.672 -63.111 1.00 84.19 250 GLN A O 1
ATOM 2079 N N . SER A 1 251 ? 32.185 10.334 -64.094 1.00 84.25 251 SER A N 1
ATOM 2080 C CA . SER A 1 251 ? 33.381 10.169 -63.258 1.00 84.25 251 SER A CA 1
ATOM 2081 C C . SER A 1 251 ? 33.133 10.629 -61.825 1.00 84.25 251 SER A C 1
ATOM 2083 O O . SER A 1 251 ? 33.629 9.992 -60.903 1.00 84.25 251 SER A O 1
ATOM 2085 N N . ASP A 1 252 ? 32.381 11.714 -61.641 1.00 85.25 252 ASP A N 1
ATOM 2086 C CA . ASP A 1 252 ? 32.097 12.277 -60.319 1.00 85.25 252 ASP A CA 1
ATOM 2087 C C . ASP A 1 252 ? 31.170 11.349 -59.522 1.00 85.25 252 ASP A C 1
ATOM 2089 O O . ASP A 1 252 ? 31.492 10.981 -58.396 1.00 85.25 252 ASP A O 1
ATOM 2093 N N . ILE A 1 253 ? 30.095 10.854 -60.145 1.00 87.50 253 ILE A N 1
ATOM 2094 C CA . ILE A 1 253 ? 29.192 9.853 -59.554 1.00 87.50 253 ILE A CA 1
ATOM 2095 C C . ILE A 1 253 ? 29.940 8.576 -59.176 1.00 87.50 253 ILE A C 1
ATOM 2097 O O . ILE A 1 253 ? 29.785 8.071 -58.064 1.00 87.50 253 ILE A O 1
ATOM 2101 N N . ALA A 1 254 ? 30.762 8.052 -60.093 1.00 85.12 254 ALA A N 1
ATOM 2102 C CA . ALA A 1 254 ? 31.549 6.852 -59.831 1.00 85.12 254 ALA A CA 1
ATOM 2103 C C . ALA A 1 254 ? 32.530 7.065 -58.670 1.00 85.12 254 ALA A C 1
ATOM 2105 O O . ALA A 1 254 ? 32.734 6.153 -57.873 1.00 85.12 254 ALA A O 1
ATOM 2106 N N . PHE A 1 255 ? 33.121 8.256 -58.556 1.00 87.25 255 PHE A N 1
ATOM 2107 C CA . PHE A 1 255 ? 33.997 8.606 -57.444 1.00 87.25 255 PHE A CA 1
ATOM 2108 C C . PHE A 1 255 ? 33.233 8.695 -56.112 1.00 87.25 255 PHE A C 1
ATOM 2110 O O . PHE A 1 255 ? 33.655 8.074 -55.139 1.00 87.25 255 PHE A O 1
ATOM 2117 N N . PHE A 1 256 ? 32.105 9.412 -56.056 1.00 88.19 256 PHE A N 1
ATOM 2118 C CA . PHE A 1 256 ? 31.325 9.568 -54.820 1.00 88.19 256 PHE A CA 1
ATOM 2119 C C . PHE A 1 256 ? 30.791 8.236 -54.305 1.00 88.19 256 PHE A C 1
ATOM 2121 O O . PHE A 1 256 ? 30.891 7.960 -53.115 1.00 88.19 256 PHE A O 1
ATOM 2128 N N . TYR A 1 257 ? 30.305 7.383 -55.206 1.00 85.12 257 TYR A N 1
ATOM 2129 C CA . TYR A 1 257 ? 29.883 6.031 -54.856 1.00 85.12 257 TYR A CA 1
ATOM 2130 C C . TYR A 1 257 ? 31.034 5.204 -54.266 1.00 85.12 257 TYR A C 1
ATOM 2132 O O . TYR A 1 257 ? 30.884 4.614 -53.200 1.00 85.12 257 TYR A O 1
ATOM 2140 N N . ARG A 1 258 ? 32.219 5.235 -54.898 1.00 81.06 258 ARG A N 1
ATOM 2141 C CA . ARG A 1 258 ? 33.420 4.536 -54.398 1.00 81.06 258 ARG A CA 1
ATOM 2142 C C . ARG A 1 258 ? 33.844 5.001 -53.006 1.00 81.06 258 ARG A C 1
ATOM 2144 O O . ARG A 1 258 ? 34.252 4.173 -52.201 1.00 81.06 258 ARG A O 1
ATOM 2151 N N . MET A 1 259 ? 33.738 6.299 -52.728 1.00 83.62 259 MET A N 1
ATOM 2152 C CA . MET A 1 259 ? 34.065 6.870 -51.417 1.00 83.62 259 MET A CA 1
ATOM 2153 C C . MET A 1 259 ? 33.074 6.479 -50.311 1.00 83.62 259 MET A C 1
ATOM 2155 O O . MET A 1 259 ? 33.416 6.585 -49.139 1.00 83.62 259 MET A O 1
ATOM 2159 N N . MET A 1 260 ? 31.859 6.056 -50.667 1.00 81.31 260 MET A N 1
ATOM 2160 C CA . MET A 1 260 ? 30.802 5.672 -49.722 1.00 81.31 260 MET A CA 1
ATOM 2161 C C . MET A 1 260 ? 30.699 4.161 -49.508 1.00 81.31 260 MET A C 1
ATOM 2163 O O . MET A 1 260 ? 30.175 3.724 -48.489 1.00 81.31 260 MET A O 1
ATOM 2167 N N . GLU A 1 261 ? 31.181 3.356 -50.458 1.00 73.88 261 GLU A N 1
ATOM 2168 C CA . GLU A 1 261 ? 31.139 1.891 -50.369 1.00 73.88 261 GLU A CA 1
ATOM 2169 C C . GLU A 1 261 ? 32.372 1.295 -49.651 1.00 73.88 261 GLU A C 1
ATOM 2171 O O . GLU A 1 261 ? 32.305 0.147 -49.225 1.00 73.88 261 GLU A O 1
ATOM 2176 N N . GLU A 1 262 ? 33.474 2.055 -49.502 1.00 58.41 262 GLU A N 1
ATOM 2177 C CA . GLU A 1 262 ? 34.715 1.735 -48.747 1.00 58.41 262 GLU A CA 1
ATOM 2178 C C . GLU A 1 262 ? 35.137 0.244 -48.700 1.00 58.41 262 GLU A C 1
ATOM 2180 O O . GLU A 1 262 ? 35.629 -0.247 -47.684 1.00 58.41 262 GLU A O 1
ATOM 2185 N N . ARG A 1 263 ? 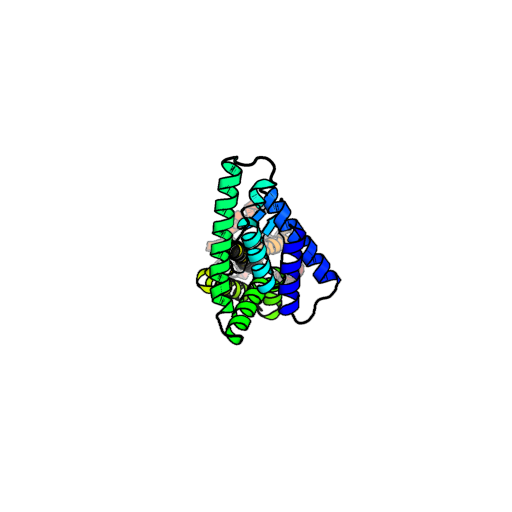34.986 -0.516 -49.795 1.00 53.75 263 ARG A N 1
ATOM 2186 C CA . ARG A 1 263 ? 35.429 -1.921 -49.850 1.00 53.75 263 ARG A CA 1
ATOM 2187 C C . ARG A 1 263 ? 36.138 -2.273 -51.154 1.00 53.75 263 ARG A C 1
ATOM 2189 O O . ARG A 1 263 ? 35.579 -2.186 -52.246 1.00 53.75 263 ARG A O 1
ATOM 2196 N N . ASP A 1 264 ? 37.403 -2.653 -50.988 1.00 50.78 264 ASP A N 1
ATOM 2197 C CA . ASP A 1 264 ? 38.239 -3.507 -51.834 1.00 50.78 264 ASP A CA 1
ATOM 2198 C C . ASP A 1 264 ? 38.015 -3.437 -53.343 1.00 50.78 264 ASP A C 1
ATOM 2200 O O . ASP A 1 264 ? 37.581 -4.416 -53.932 1.00 50.78 264 ASP A O 1
ATOM 2204 N N . GLY A 1 265 ? 38.366 -2.315 -53.986 1.00 50.47 265 GLY A N 1
ATOM 2205 C CA . GLY A 1 265 ? 38.851 -2.245 -55.382 1.00 50.47 265 GLY A CA 1
ATOM 2206 C C . GLY A 1 265 ? 37.990 -2.816 -56.531 1.00 50.47 265 GLY A C 1
ATOM 2207 O O . GLY A 1 265 ? 38.286 -2.548 -57.697 1.00 50.47 265 GLY A O 1
ATOM 2208 N N . LEU A 1 266 ? 36.904 -3.537 -56.263 1.00 51.25 266 LEU A N 1
ATOM 2209 C CA . LEU A 1 266 ? 36.201 -4.440 -57.167 1.00 51.25 266 LEU A CA 1
ATOM 2210 C C . LEU A 1 266 ? 34.732 -4.034 -57.250 1.00 51.25 266 LEU A C 1
ATOM 2212 O O . LEU A 1 266 ? 33.816 -4.737 -56.837 1.00 51.25 266 LEU A O 1
ATOM 2216 N N . ILE A 1 267 ? 34.505 -2.897 -57.904 1.00 52.75 267 ILE A N 1
ATOM 2217 C CA . ILE A 1 267 ? 33.162 -2.387 -58.214 1.00 52.75 267 ILE A CA 1
ATOM 2218 C C . ILE A 1 267 ? 32.330 -3.349 -59.069 1.00 52.75 267 ILE A C 1
ATOM 2220 O O . ILE A 1 267 ? 31.108 -3.232 -59.115 1.00 52.75 267 ILE A O 1
ATOM 2224 N N . HIS A 1 268 ? 32.962 -4.295 -59.765 1.00 52.00 268 HIS A N 1
ATOM 2225 C CA . HIS A 1 268 ? 32.300 -5.148 -60.750 1.00 52.00 268 HIS A CA 1
ATOM 2226 C C . HIS A 1 268 ? 31.132 -5.974 -60.180 1.00 52.00 268 HIS A C 1
ATOM 2228 O O . HIS A 1 268 ? 30.173 -6.206 -60.913 1.00 52.00 268 HIS A O 1
ATOM 2234 N N . ALA A 1 269 ? 31.147 -6.330 -58.889 1.00 49.19 269 ALA A N 1
ATOM 2235 C CA . ALA A 1 269 ? 30.040 -7.040 -58.240 1.00 49.19 269 ALA A CA 1
ATOM 2236 C C . ALA A 1 269 ? 28.860 -6.123 -57.831 1.00 49.19 269 ALA A C 1
ATOM 2238 O O . ALA A 1 269 ? 27.714 -6.571 -57.815 1.00 49.19 269 ALA A O 1
ATOM 2239 N N . GLY A 1 270 ? 29.108 -4.834 -57.554 1.00 58.22 270 GLY A N 1
ATOM 2240 C CA . GLY A 1 270 ? 28.109 -3.866 -57.061 1.00 58.22 270 GLY A CA 1
ATOM 2241 C C . GLY A 1 270 ? 27.390 -3.042 -58.142 1.00 58.22 270 GLY A C 1
ATOM 2242 O O . GLY A 1 270 ? 26.374 -2.400 -57.864 1.00 58.22 270 GLY A O 1
ATOM 2243 N N . GLN A 1 271 ? 27.855 -3.089 -59.399 1.00 69.12 271 GLN A N 1
ATOM 2244 C CA . GLN A 1 271 ? 27.377 -2.210 -60.485 1.00 69.12 271 GLN A CA 1
ATOM 2245 C C . GLN A 1 271 ? 25.864 -2.271 -60.723 1.00 69.12 271 GLN A C 1
ATOM 2247 O O . GLN A 1 271 ? 25.249 -1.247 -61.014 1.00 69.12 271 GLN A O 1
ATOM 2252 N N . LYS A 1 272 ? 25.256 -3.461 -60.618 1.00 76.94 272 LYS A N 1
ATOM 2253 C CA . LYS A 1 272 ? 23.819 -3.638 -60.872 1.00 76.94 272 LYS A CA 1
ATOM 2254 C C . LYS A 1 272 ? 22.977 -2.912 -59.823 1.00 76.94 272 LYS A C 1
ATOM 2256 O O . LYS A 1 272 ? 22.073 -2.169 -60.183 1.00 76.94 272 LYS A O 1
ATOM 2261 N N . ARG A 1 273 ? 23.309 -3.090 -58.540 1.00 79.44 273 ARG A N 1
ATOM 2262 C CA . ARG A 1 273 ? 22.579 -2.485 -57.417 1.00 79.44 273 ARG A CA 1
ATOM 2263 C C . ARG A 1 273 ? 22.647 -0.961 -57.472 1.00 79.44 273 ARG A C 1
ATOM 2265 O O . ARG A 1 273 ? 21.627 -0.300 -57.304 1.00 79.44 273 ARG A O 1
ATOM 2272 N N . PHE A 1 274 ? 23.827 -0.412 -57.750 1.00 81.75 274 PHE A N 1
ATOM 2273 C CA . PHE A 1 274 ? 23.995 1.033 -57.831 1.00 81.75 274 PHE A CA 1
ATOM 2274 C C . PHE A 1 274 ? 23.346 1.650 -59.076 1.00 81.75 274 PHE A C 1
ATOM 2276 O O . PHE A 1 274 ? 22.730 2.705 -58.966 1.00 81.75 274 PHE A O 1
ATOM 2283 N N . ARG A 1 275 ? 23.390 0.978 -60.238 1.00 81.44 275 ARG A N 1
ATOM 2284 C CA . ARG A 1 275 ? 22.638 1.417 -61.431 1.00 81.44 275 ARG A CA 1
ATOM 2285 C C . ARG A 1 275 ? 21.148 1.516 -61.160 1.00 81.44 275 ARG A C 1
ATOM 2287 O O . ARG A 1 275 ? 20.576 2.567 -61.403 1.00 81.44 275 ARG A O 1
ATOM 2294 N N . THR A 1 276 ? 20.555 0.473 -60.581 1.00 83.44 276 THR A N 1
ATOM 2295 C CA . THR A 1 276 ? 19.131 0.491 -60.222 1.00 83.44 276 THR A CA 1
ATOM 2296 C C . THR A 1 276 ? 18.814 1.620 -59.239 1.00 83.44 276 THR A C 1
ATOM 2298 O O . THR A 1 276 ? 17.801 2.294 -59.377 1.00 83.44 276 THR A O 1
ATOM 2301 N N . PHE A 1 277 ? 19.691 1.880 -58.268 1.00 86.19 277 PHE A N 1
ATOM 2302 C CA . PHE A 1 277 ? 19.529 3.017 -57.364 1.00 86.19 277 PHE A CA 1
ATOM 2303 C C . PHE A 1 277 ? 19.573 4.370 -58.099 1.00 86.19 277 PHE A C 1
ATOM 2305 O O . PHE A 1 277 ? 18.705 5.210 -57.865 1.00 86.19 277 PHE A O 1
ATOM 2312 N N . LEU A 1 278 ? 20.532 4.581 -59.007 1.00 86.00 278 LEU A N 1
ATOM 2313 C CA . LEU A 1 278 ? 20.624 5.818 -59.789 1.00 86.00 278 LEU A CA 1
ATOM 2314 C C . LEU A 1 278 ? 19.415 6.008 -60.708 1.00 86.00 278 LEU A C 1
ATOM 2316 O O . LEU A 1 278 ? 18.868 7.103 -60.755 1.00 86.00 278 LEU A O 1
ATOM 2320 N N . GLU A 1 279 ? 18.977 4.952 -61.391 1.00 84.31 279 GLU A N 1
ATOM 2321 C CA . GLU A 1 279 ? 17.795 4.969 -62.262 1.00 84.31 279 GLU A CA 1
ATOM 2322 C C . GLU A 1 279 ? 16.529 5.351 -61.483 1.00 84.31 279 GLU A C 1
ATOM 2324 O O . GLU A 1 279 ? 15.729 6.156 -61.958 1.00 84.31 279 GLU A O 1
ATOM 2329 N N . ASN A 1 280 ? 16.377 4.833 -60.261 1.00 84.88 280 ASN A N 1
ATOM 2330 C CA . ASN A 1 280 ? 15.211 5.099 -59.422 1.00 84.88 280 ASN A CA 1
ATOM 2331 C C . ASN A 1 280 ? 15.206 6.514 -58.820 1.00 84.88 280 ASN A C 1
ATOM 2333 O O . ASN A 1 280 ? 14.151 7.140 -58.745 1.00 84.88 280 ASN A O 1
ATOM 2337 N N . HIS A 1 281 ? 16.358 7.015 -58.361 1.00 85.06 281 HIS A N 1
ATOM 2338 C CA . HIS A 1 281 ? 16.440 8.289 -57.631 1.00 85.06 281 HIS A CA 1
ATOM 2339 C C . HIS A 1 281 ? 16.833 9.489 -58.505 1.00 85.06 281 HIS A C 1
ATOM 2341 O O . HIS A 1 281 ? 16.534 10.628 -58.151 1.00 85.06 281 HIS A O 1
ATOM 2347 N N . TYR A 1 282 ? 17.477 9.250 -59.647 1.00 84.56 282 TYR A N 1
ATOM 2348 C CA . TYR A 1 282 ? 18.022 10.274 -60.539 1.00 84.56 282 TYR A CA 1
ATOM 2349 C C . TYR A 1 282 ? 17.720 9.943 -62.010 1.00 84.56 282 TYR A C 1
ATOM 2351 O O . TYR A 1 282 ? 18.602 9.968 -62.866 1.00 84.56 282 TYR A O 1
ATOM 2359 N N . SER A 1 283 ? 16.449 9.664 -62.318 1.00 81.94 283 SER A N 1
ATOM 2360 C CA . SER A 1 283 ? 15.967 9.234 -63.646 1.00 81.94 283 SER A CA 1
ATOM 2361 C C . SER A 1 283 ? 16.224 10.218 -64.797 1.00 81.94 283 SER A C 1
ATOM 2363 O O . SER A 1 283 ? 16.126 9.846 -65.962 1.00 81.94 283 SER A O 1
ATOM 2365 N N . HIS A 1 284 ? 16.550 11.474 -64.483 1.00 81.19 284 HIS A N 1
ATOM 2366 C CA . HIS A 1 284 ? 16.899 12.514 -65.453 1.00 81.19 284 HIS A CA 1
ATOM 2367 C C . HIS A 1 284 ? 18.342 12.406 -65.971 1.00 81.19 284 HIS A C 1
ATOM 2369 O O . HIS A 1 284 ? 18.709 13.118 -66.905 1.00 81.19 284 HIS A O 1
ATOM 2375 N N . LEU A 1 285 ? 19.178 11.569 -65.355 1.00 78.44 285 LEU A N 1
ATOM 2376 C CA . LEU A 1 285 ? 20.537 11.320 -65.821 1.00 78.44 285 LEU A CA 1
ATOM 2377 C C . LEU A 1 285 ? 20.510 10.336 -66.992 1.00 78.44 285 LEU A C 1
ATOM 2379 O O . LEU A 1 285 ? 19.765 9.358 -66.982 1.00 78.44 285 LEU A O 1
ATOM 2383 N N . GLU A 1 286 ? 21.357 10.566 -67.996 1.00 71.88 286 GLU A N 1
ATOM 2384 C CA . GLU A 1 286 ? 21.525 9.600 -69.084 1.00 71.88 286 GLU A CA 1
ATOM 2385 C C . GLU A 1 286 ? 22.007 8.243 -68.537 1.00 71.88 286 GLU A C 1
ATOM 2387 O O . GLU A 1 286 ? 22.708 8.205 -67.521 1.00 71.88 286 GLU A O 1
ATOM 2392 N N . PRO A 1 287 ? 21.703 7.114 -69.205 1.00 72.81 287 PRO A N 1
ATOM 2393 C CA . PRO A 1 287 ? 22.159 5.804 -68.759 1.00 72.81 287 PRO A CA 1
ATOM 2394 C C . PRO A 1 287 ? 23.671 5.777 -68.522 1.00 72.81 287 PRO A C 1
ATOM 2396 O O . PRO A 1 287 ? 24.480 6.039 -69.418 1.00 72.81 287 PRO A O 1
ATOM 2399 N N . MET A 1 288 ? 24.069 5.448 -67.293 1.00 70.69 288 MET A N 1
ATOM 2400 C CA . MET A 1 288 ? 25.479 5.371 -66.943 1.00 70.69 288 MET A CA 1
ATOM 2401 C C . MET A 1 288 ? 26.115 4.166 -67.646 1.00 70.69 288 MET A C 1
ATOM 2403 O O . MET A 1 288 ? 25.660 3.027 -67.510 1.00 70.69 288 MET A O 1
ATOM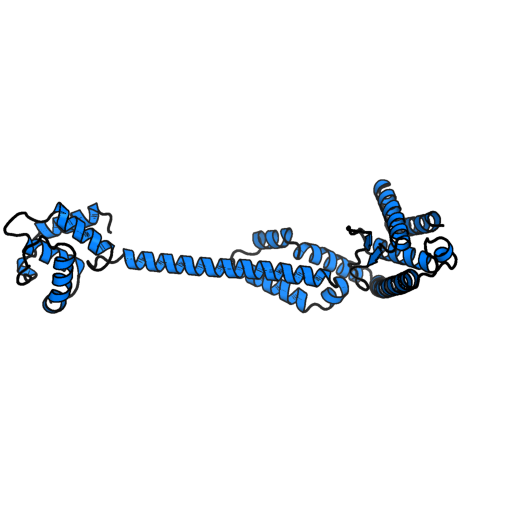 2407 N N . GLY A 1 289 ? 27.186 4.419 -68.402 1.00 72.50 289 GLY A N 1
ATOM 2408 C CA . GLY A 1 289 ? 27.954 3.385 -69.091 1.00 72.50 289 GLY A CA 1
ATOM 2409 C C . GLY A 1 289 ? 28.712 2.464 -68.125 1.00 72.50 289 GLY A C 1
ATOM 2410 O O . GLY A 1 289 ? 28.296 2.187 -66.998 1.00 72.50 289 GLY A O 1
ATOM 2411 N N . LYS A 1 290 ? 29.866 1.944 -68.545 1.00 73.75 290 LYS A N 1
ATOM 2412 C CA . LYS A 1 290 ? 30.726 1.176 -67.629 1.00 73.75 290 LYS A CA 1
ATOM 2413 C C . LYS 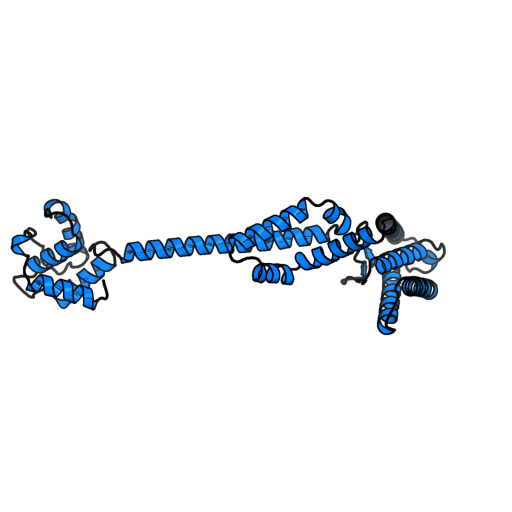A 1 290 ? 31.235 2.094 -66.511 1.00 73.75 290 LYS A C 1
ATOM 2415 O O . LYS A 1 290 ? 31.742 3.177 -66.795 1.00 73.75 290 LYS A O 1
ATOM 2420 N N . PHE A 1 291 ? 31.123 1.659 -65.253 1.00 73.19 291 PHE A N 1
ATOM 2421 C CA . PHE A 1 291 ? 31.740 2.386 -64.144 1.00 73.19 291 PHE A CA 1
ATOM 2422 C C . PHE A 1 291 ? 33.252 2.404 -64.329 1.00 73.19 291 PHE A C 1
ATOM 2424 O O . PHE A 1 291 ? 33.870 1.357 -64.531 1.00 73.19 291 PHE A O 1
ATOM 2431 N N . LYS A 1 292 ? 33.828 3.600 -64.247 1.00 75.38 292 LYS A N 1
ATOM 2432 C CA . LYS A 1 292 ? 35.269 3.811 -64.355 1.00 75.38 292 LYS A CA 1
ATOM 2433 C C . LYS A 1 292 ? 36.013 3.164 -63.185 1.00 75.38 292 LYS A C 1
ATOM 2435 O O . LYS A 1 292 ? 35.456 3.045 -62.081 1.00 75.38 292 LYS A O 1
ATOM 2440 N N . VAL A 1 293 ? 37.246 2.714 -63.421 1.00 75.88 293 VAL A N 1
ATOM 2441 C CA . VAL A 1 293 ? 38.080 2.137 -62.353 1.00 75.88 293 VAL A CA 1
ATOM 2442 C C . VAL A 1 293 ? 38.602 3.241 -61.436 1.00 75.88 293 VAL A C 1
ATOM 2444 O O . VAL A 1 293 ? 38.547 4.413 -61.794 1.00 75.88 293 VAL A O 1
ATOM 2447 N N . TRP A 1 294 ? 39.071 2.892 -60.233 1.00 76.81 294 TRP A N 1
ATOM 2448 C CA . TRP A 1 294 ? 39.520 3.891 -59.254 1.00 76.81 294 TRP A CA 1
ATOM 2449 C C . TRP A 1 294 ? 40.572 4.838 -59.834 1.00 76.81 294 TRP A C 1
ATOM 2451 O O . TRP A 1 294 ? 40.396 6.048 -59.767 1.00 76.81 294 TRP A O 1
ATOM 2461 N N . ASN A 1 295 ? 41.581 4.290 -60.514 1.00 78.38 295 ASN A N 1
ATOM 2462 C CA . ASN A 1 295 ? 42.664 5.063 -61.127 1.00 78.38 295 ASN A CA 1
ATOM 2463 C C . ASN A 1 295 ? 42.182 6.075 -62.185 1.00 78.38 295 ASN A C 1
ATOM 2465 O O . ASN A 1 295 ? 42.871 7.055 -62.441 1.00 78.38 295 ASN A O 1
ATOM 2469 N N . ASP A 1 296 ? 40.999 5.874 -62.777 1.00 74.88 296 ASP A N 1
ATOM 2470 C CA . ASP A 1 296 ? 40.430 6.783 -63.783 1.00 74.88 296 ASP A CA 1
ATOM 2471 C C . ASP A 1 296 ? 39.655 7.958 -63.164 1.00 74.88 296 ASP A C 1
ATOM 2473 O O . ASP A 1 296 ? 39.304 8.924 -63.852 1.00 74.88 296 ASP A O 1
ATOM 2477 N N . VAL A 1 297 ? 39.268 7.834 -61.892 1.00 80.81 297 VAL A N 1
ATOM 2478 C CA . VAL A 1 297 ? 38.385 8.793 -61.212 1.00 80.81 297 VAL A CA 1
ATOM 2479 C C . VAL A 1 297 ? 39.034 9.439 -60.002 1.00 80.81 297 VAL A C 1
ATOM 2481 O O . VAL A 1 297 ? 38.616 10.539 -59.636 1.00 80.81 297 VAL A O 1
ATOM 2484 N N . ASP A 1 298 ? 40.048 8.804 -59.419 1.00 83.25 298 ASP A N 1
ATOM 2485 C CA . ASP A 1 298 ? 40.782 9.317 -58.275 1.00 83.25 298 ASP A CA 1
ATOM 2486 C C . ASP A 1 298 ? 41.531 10.597 -58.641 1.00 83.25 298 ASP A C 1
ATOM 2488 O O . ASP A 1 298 ? 42.356 10.650 -59.553 1.00 83.25 298 ASP A O 1
ATOM 2492 N N . ASN A 1 299 ? 41.167 11.667 -57.953 1.00 84.56 299 ASN A N 1
ATOM 2493 C CA . ASN A 1 299 ? 41.635 13.004 -58.234 1.00 84.56 299 ASN A CA 1
ATOM 2494 C C . ASN A 1 299 ? 41.481 13.855 -56.964 1.00 84.56 299 ASN A C 1
ATOM 2496 O O . ASN A 1 299 ? 40.467 13.788 -56.263 1.00 84.56 299 ASN A O 1
ATOM 2500 N N . GLU A 1 300 ? 42.478 14.699 -56.703 1.00 87.44 300 GLU A N 1
ATOM 2501 C CA . GLU A 1 300 ? 42.545 15.553 -55.514 1.00 87.44 300 GLU A CA 1
ATOM 2502 C C . GLU A 1 300 ? 41.346 16.509 -55.384 1.00 87.44 300 GLU A C 1
ATOM 2504 O O . GLU A 1 300 ? 40.750 16.631 -54.314 1.00 87.44 300 GLU A O 1
ATOM 2509 N N . LYS A 1 301 ? 40.908 17.125 -56.488 1.00 86.25 301 LYS A N 1
ATOM 2510 C CA . LYS A 1 301 ? 39.714 17.985 -56.525 1.00 86.25 301 LYS A CA 1
ATOM 2511 C C . LYS A 1 301 ? 38.462 17.232 -56.065 1.00 86.25 301 LYS A C 1
ATOM 2513 O O . LYS A 1 301 ? 37.689 17.783 -55.285 1.00 86.25 301 LYS A O 1
ATOM 2518 N N . ARG A 1 302 ? 38.255 15.981 -56.491 1.00 87.19 302 ARG A N 1
ATOM 2519 C CA . ARG A 1 302 ? 37.090 15.180 -56.068 1.00 87.19 302 ARG A CA 1
ATOM 2520 C C . ARG A 1 302 ? 37.160 14.771 -54.599 1.00 87.19 302 ARG A C 1
ATOM 2522 O O . ARG A 1 302 ? 36.140 14.818 -53.914 1.00 87.19 302 ARG A O 1
ATOM 2529 N N . ARG A 1 303 ? 38.354 14.442 -54.093 1.00 87.38 303 ARG A N 1
ATOM 2530 C CA . ARG A 1 303 ? 38.580 14.182 -52.658 1.00 87.38 303 ARG A CA 1
ATOM 2531 C C . ARG A 1 303 ? 38.247 15.406 -51.809 1.00 87.38 303 ARG A C 1
ATOM 2533 O O . ARG A 1 303 ? 37.548 15.279 -50.805 1.00 87.38 303 ARG A O 1
ATOM 2540 N N . ASN A 1 304 ? 38.679 16.586 -52.249 1.00 88.25 304 ASN A N 1
ATOM 2541 C CA . ASN A 1 304 ? 38.385 17.847 -51.571 1.00 88.25 304 ASN A CA 1
ATOM 2542 C C . ASN A 1 304 ? 36.883 18.156 -51.575 1.00 88.25 304 ASN A C 1
ATOM 2544 O O . ASN A 1 304 ? 36.342 18.521 -50.535 1.00 88.25 304 ASN A O 1
ATOM 2548 N N . ILE A 1 305 ? 36.195 17.933 -52.700 1.00 88.75 305 ILE A N 1
ATOM 2549 C CA . ILE A 1 305 ? 34.732 18.064 -52.803 1.00 88.75 305 ILE A CA 1
ATOM 2550 C C . ILE A 1 305 ? 34.019 17.117 -51.829 1.00 88.75 305 ILE A C 1
ATOM 2552 O O . ILE A 1 305 ? 33.148 17.553 -51.080 1.00 88.75 305 ILE A O 1
ATOM 2556 N N . TYR A 1 306 ? 34.403 15.840 -51.800 1.00 87.94 306 TYR A N 1
ATOM 2557 C CA . TYR A 1 306 ? 33.797 14.848 -50.911 1.00 87.94 306 TYR A CA 1
ATOM 2558 C C . TYR A 1 306 ? 33.994 15.201 -49.431 1.00 87.94 306 TYR A C 1
ATOM 2560 O O . TYR A 1 306 ? 33.038 15.209 -48.658 1.00 87.94 306 TYR A O 1
ATOM 2568 N N . SER A 1 307 ? 35.221 15.563 -49.045 1.00 86.69 307 SER A N 1
ATOM 2569 C CA . SER A 1 307 ? 35.550 15.981 -47.677 1.00 86.69 307 SER A CA 1
ATOM 2570 C C . SER A 1 307 ? 34.797 17.252 -47.264 1.00 86.69 307 SER A C 1
ATOM 2572 O O . SER A 1 307 ? 34.256 17.327 -46.159 1.00 86.69 307 SER A O 1
ATOM 2574 N N . ALA A 1 308 ? 34.698 18.238 -48.162 1.00 86.88 308 ALA A N 1
ATOM 2575 C CA . ALA A 1 308 ? 33.944 19.465 -47.920 1.00 86.88 308 ALA A CA 1
ATOM 2576 C C . ALA A 1 308 ? 32.441 19.193 -47.763 1.00 86.88 308 ALA A C 1
ATOM 2578 O O . ALA A 1 308 ? 31.830 19.708 -46.829 1.00 86.88 308 ALA A O 1
ATOM 2579 N N . ALA A 1 309 ? 31.859 18.345 -48.615 1.00 87.69 309 ALA A N 1
ATOM 2580 C CA . ALA A 1 309 ? 30.457 17.951 -48.516 1.00 87.69 309 ALA A CA 1
ATOM 2581 C C . ALA A 1 309 ? 30.166 17.219 -47.202 1.00 87.69 309 ALA A C 1
ATOM 2583 O O . ALA A 1 309 ? 29.209 17.566 -46.514 1.00 87.69 309 ALA A O 1
ATOM 2584 N N . LYS A 1 310 ? 31.033 16.275 -46.805 1.00 85.69 310 LYS A N 1
ATOM 2585 C CA . LYS A 1 310 ? 30.924 15.542 -45.535 1.00 85.69 310 LYS A CA 1
ATOM 2586 C C . LYS A 1 310 ? 30.852 16.499 -44.338 1.00 85.69 310 LYS A C 1
ATOM 2588 O O . LYS A 1 310 ? 29.945 16.387 -43.513 1.00 85.69 310 LYS A O 1
ATOM 2593 N N . LYS A 1 311 ? 31.741 17.501 -44.306 1.00 84.94 311 LYS A N 1
ATOM 2594 C CA . LYS A 1 311 ? 31.736 18.568 -43.291 1.00 84.94 311 LYS A CA 1
ATOM 2595 C C . LYS A 1 311 ? 30.483 19.445 -43.366 1.00 84.94 311 LYS A C 1
ATOM 2597 O O . LYS A 1 311 ? 29.897 19.737 -42.329 1.00 84.94 311 LYS A O 1
ATOM 2602 N N . ALA A 1 312 ? 30.059 19.843 -44.566 1.00 83.62 312 ALA A N 1
ATOM 2603 C CA . ALA A 1 312 ? 28.924 20.747 -44.771 1.00 83.62 312 ALA A CA 1
ATOM 2604 C C . ALA A 1 312 ? 27.598 20.179 -44.243 1.00 83.62 312 ALA A C 1
ATOM 2606 O O . ALA A 1 312 ? 26.775 20.928 -43.722 1.00 83.62 312 ALA A O 1
ATOM 2607 N N . ILE A 1 313 ? 27.397 18.862 -44.331 1.00 80.56 313 ILE A N 1
ATOM 2608 C CA . ILE A 1 313 ? 26.185 18.211 -43.814 1.00 80.56 313 ILE A CA 1
ATOM 2609 C C . ILE A 1 313 ? 26.329 17.661 -42.384 1.00 80.56 313 ILE A C 1
ATOM 2611 O O . ILE A 1 313 ? 25.405 17.011 -41.893 1.00 80.56 313 ILE A O 1
ATOM 2615 N N . GLY A 1 314 ? 27.448 17.948 -41.707 1.00 75.19 314 GLY A N 1
ATOM 2616 C CA . GLY A 1 314 ? 27.666 17.611 -40.298 1.00 75.19 314 GLY A CA 1
ATOM 2617 C C . GLY A 1 314 ? 27.971 16.136 -40.023 1.00 75.19 314 GLY A C 1
ATOM 2618 O O . GLY A 1 314 ? 27.734 15.672 -38.910 1.00 75.19 314 GLY A O 1
ATOM 2619 N N . LEU A 1 315 ? 28.479 15.389 -41.010 1.00 74.81 315 LEU A N 1
ATOM 2620 C CA . LEU A 1 315 ? 28.926 14.008 -40.810 1.00 74.81 315 LEU A CA 1
ATOM 2621 C C . LEU A 1 315 ? 30.399 14.006 -40.364 1.00 74.81 315 LEU A C 1
ATOM 2623 O O . LEU A 1 315 ? 31.233 14.661 -40.991 1.00 74.81 315 LEU A O 1
ATOM 2627 N N . LYS A 1 316 ? 30.718 13.294 -39.273 1.00 58.72 316 LYS A N 1
ATOM 2628 C CA . LYS A 1 316 ? 32.089 13.168 -38.741 1.00 58.72 316 LYS A CA 1
ATOM 2629 C C . LYS A 1 316 ? 32.941 12.246 -39.601 1.00 58.72 316 LYS A C 1
ATOM 2631 O O . LYS A 1 316 ? 32.466 11.144 -39.950 1.00 58.72 316 LYS A O 1
#

Radius of gyration: 40.74 Å; chains: 1; bounding box: 82×36×105 Å

Sequence (316 aa):
MKDFLVDQFLEKIKKNEKQHSEKDLLSLKEKAKELIDALCSKRLILHDSGTYAITFIVGPGPVYFHTFFQVKSALELLLAFIKKDDFYLDLPERGSIEMVNYIIDIKAEIINSLQLFAHFFKQDYDEQERIEFSIKNIRKLYSLENTQKMFEIHCDTIDDEISFLSGLLRDLKTDQNLYLFFGTEKIIFEERVNTLLVEKSAERALQKIQSQVEERFADVNSHLDIFKPNGFRLFDYLMKNHLSSGKGWQSDIAFFYRMMEERDGLI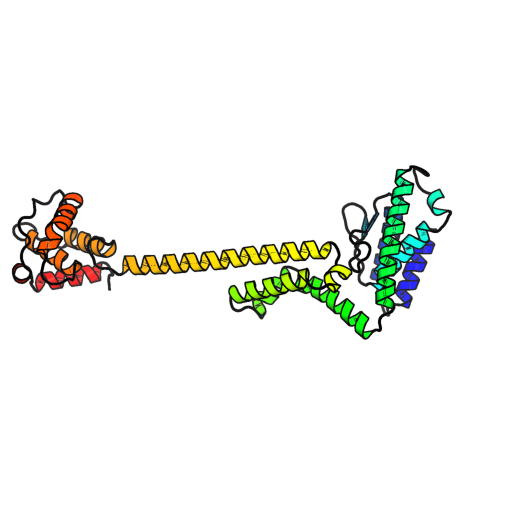HAGQKRFRTFLENHYSHLEPMGKFKVWNDVDNEKRRNIYSAAKKAIGLK

pLDDT: mean 81.17, std 10.37, range [49.19, 95.31]

Secondary structure (DSSP, 8-state):
-HHHHHHHHHHHHHHHSS---HHHHHHHHHHHHHHHHHHHTT-EEETTTTSS---EEETTEEE--SSHHHHHHHHHHHHHHHHSTTGGGGSTTTT-HHHHHHHHHHHHHHHHHHHHHHHHTTS-HHHHHHHHHHHHHHHHHTSHHHHHHHHHHH-SSHHHHHHHHHHHHHHHHH-HHHHHHHTTHHHHHHHHHHHHHHHHHHHHHHHHHHHHHHHHHHHHHH---TTSHHHHHHHHHHHHHSPPSSTTHHHHHHHHHHHHH---S-GGGTHHHHHHHHHHH-TTSPPP-SPPPHHHH--HHHHHHHHHHHHHTT--